Protein AF-A0A5C3LD36-F1 (afdb_monomer_lite)

pLDDT: mean 86.57, std 13.61, range [39.19, 98.19]

Radius of gyration: 21.58 Å; chains: 1; bounding box: 59×54×74 Å

Foldseek 3Di:
DLVVCLVPPDLVQLVVLQVVLVVCVVVVVNVSSVVSLLSSLVSLVVVVLLDQCPVVCVVVVDPPVVNLSSLVSLLVSLLSQLVSCLVVVHDGSHDDRDPVGGSQQHDQDPVQQQPWDDDPPDPDDTGRNSQSVLSSLSSQLSSLLNLLSVLVVVVVDDDPCPVVLVVSLVVSVVSLVVSLVPRDPSLHDDPVCVVVDDPSSVVSVVVSVVSNCSSCVVVVVVVVVVVVVPPPPPPDD

Secondary structure (DSSP, 8-state):
-HHHHHHS--HHHHHHHHHHHHHHHHTT-HHHHHHHHHHHHHHHHHTTTTS--HHHHHTTSS-HHHHHHHHHHHHHHHHHHHHHHHHHTPPPSSPPPPTTSPPPPPP--HHHHHSEEPPTT--PPPEE--HHHHHHHHHHHHHHHHTHHHHHHHHHS-GGGHHHHHHHHHHHHHHHHHHHHT--TTT---TTTGGG--HHHHHHHHHHHHHHHHHHHHHHHHHHHHHHT--------

Sequence (237 aa):
MMEEECQKPNLSVVHALSILGSFHSSQGDQSLGYMYFGMSARMSQALGLNIDCSAWVQAGFISEHDRLDRNWAHWTTFCQDICWSLYVGHDFCVPLPSDHKPIPVPFVDSEFDQMPWHYPSSNNAPQPNYLSKTFAASCELLMIARRIMDVVNGLNSGNMRQVVNDELISDIDLQLNTWKSSLSPDVDMTLKSRPTATPHRLMLHAAYWWLFVLLHRPFYHRKLRHSSDREIDHVKV

Structure (mmCIF, N/CA/C/O backbone):
data_AF-A0A5C3LD36-F1
#
_entry.id   AF-A0A5C3LD36-F1
#
loop_
_atom_site.group_PDB
_atom_site.id
_atom_site.type_symbol
_atom_site.label_atom_id
_atom_site.label_alt_id
_atom_site.label_comp_id
_atom_site.label_asym_id
_atom_site.label_entity_id
_atom_site.label_seq_id
_atom_site.pdbx_PDB_ins_code
_atom_site.Cartn_x
_atom_site.Cartn_y
_atom_site.Cartn_z
_atom_site.occupancy
_atom_site.B_iso_or_equiv
_atom_site.auth_seq_id
_atom_site.auth_comp_id
_atom_site.auth_asym_id
_atom_site.auth_atom_id
_atom_site.pdbx_PDB_model_num
ATOM 1 N N . MET A 1 1 ? -24.776 13.976 8.973 1.00 76.00 1 MET A N 1
ATOM 2 C CA . MET A 1 1 ? -24.274 12.647 8.559 1.00 76.00 1 MET A CA 1
ATOM 3 C C . MET A 1 1 ? -22.748 12.628 8.543 1.00 76.00 1 MET A C 1
ATOM 5 O O . MET A 1 1 ? -22.195 12.074 9.471 1.00 76.00 1 MET A O 1
ATOM 9 N N . MET A 1 2 ? -22.043 13.301 7.619 1.00 80.44 2 MET A N 1
ATOM 10 C CA . MET A 1 2 ? -20.562 13.314 7.640 1.00 80.44 2 MET A CA 1
ATOM 11 C C . MET A 1 2 ? -19.971 14.017 8.874 1.00 80.44 2 MET A C 1
ATOM 13 O O . MET A 1 2 ? -19.076 13.485 9.510 1.00 80.44 2 MET A O 1
ATOM 17 N N . GLU A 1 3 ? -20.509 15.177 9.257 1.00 85.50 3 GLU A N 1
ATOM 18 C CA . GLU A 1 3 ? -20.052 15.923 10.442 1.00 85.50 3 GLU A CA 1
ATOM 19 C C . GLU A 1 3 ? -20.212 15.136 11.750 1.00 85.50 3 GLU A C 1
ATOM 21 O O . GLU A 1 3 ? -19.395 15.264 12.654 1.00 85.50 3 GLU A O 1
ATOM 26 N N . GLU A 1 4 ? -21.245 14.300 11.841 1.00 87.31 4 GLU A N 1
ATOM 27 C CA . GLU A 1 4 ? -21.530 13.480 13.020 1.00 87.31 4 GLU A CA 1
ATOM 28 C C . GLU A 1 4 ? -20.510 12.343 13.159 1.00 87.31 4 GLU A C 1
ATOM 30 O O . GLU A 1 4 ? -19.935 12.158 14.231 1.00 87.31 4 GLU A O 1
ATOM 35 N N . GLU A 1 5 ? -20.190 11.668 12.051 1.00 85.31 5 GLU A N 1
ATOM 36 C CA . GLU A 1 5 ? -19.096 10.692 11.999 1.00 85.31 5 GLU A CA 1
ATOM 37 C C . GLU A 1 5 ? -17.736 11.355 12.288 1.00 85.31 5 GLU A C 1
ATOM 39 O O . GLU A 1 5 ? -16.885 10.770 12.955 1.00 85.31 5 GLU A O 1
ATOM 44 N N . CYS A 1 6 ? -17.532 12.612 11.863 1.00 84.75 6 CYS A N 1
ATOM 45 C CA . CYS A 1 6 ? -16.326 13.376 12.199 1.00 84.75 6 CYS A CA 1
ATOM 46 C C . CYS A 1 6 ? -16.204 13.707 13.690 1.00 84.75 6 CYS A C 1
ATOM 48 O O . CYS A 1 6 ? -15.088 13.796 14.200 1.00 84.75 6 CYS A O 1
ATOM 50 N N . GLN A 1 7 ? -17.320 13.911 14.392 1.00 88.88 7 GLN A N 1
ATOM 51 C CA . GLN A 1 7 ? -17.312 14.187 15.832 1.00 88.88 7 GLN A CA 1
ATOM 52 C C . GLN A 1 7 ? -16.968 12.945 16.661 1.00 88.88 7 GLN A C 1
ATOM 54 O O . GLN A 1 7 ? -16.456 13.075 17.774 1.00 88.88 7 GLN A O 1
ATOM 59 N N . LYS A 1 8 ? -17.254 11.749 16.137 1.00 89.12 8 LYS A N 1
ATOM 60 C CA . LYS A 1 8 ? -17.000 10.463 16.799 1.00 89.12 8 LYS A CA 1
ATOM 61 C C . LYS A 1 8 ? -16.348 9.488 15.814 1.00 89.12 8 LYS A C 1
ATOM 63 O O . LYS A 1 8 ? -16.996 8.530 15.390 1.00 89.12 8 LYS A O 1
ATOM 68 N N . PRO A 1 9 ? -15.077 9.725 15.445 1.00 88.44 9 PRO A N 1
ATOM 69 C CA . PRO A 1 9 ? -14.414 8.918 14.436 1.00 88.44 9 PRO A CA 1
ATOM 70 C C . PRO A 1 9 ? -14.313 7.457 14.882 1.00 88.44 9 PRO A C 1
ATOM 72 O O . PRO A 1 9 ? -14.167 7.144 16.063 1.00 88.44 9 PRO A O 1
ATOM 75 N N . ASN A 1 10 ? -14.365 6.562 13.904 1.00 93.06 10 ASN A N 1
ATOM 76 C CA . ASN A 1 10 ? -14.191 5.121 14.041 1.00 93.06 10 ASN A CA 1
ATOM 77 C C . ASN A 1 10 ? -13.388 4.591 12.833 1.00 93.06 10 ASN A C 1
ATOM 79 O O . ASN A 1 10 ? -13.108 5.332 11.890 1.00 93.06 10 ASN A O 1
ATOM 83 N N . LEU A 1 11 ? -12.987 3.318 12.848 1.00 94.88 11 LEU A N 1
ATOM 84 C CA . LEU A 1 11 ? -12.209 2.745 11.738 1.00 94.88 11 LEU A CA 1
ATOM 85 C C . LEU A 1 11 ? -12.990 2.753 10.415 1.00 94.88 11 LEU A C 1
ATOM 87 O O . LEU A 1 11 ? -12.420 3.014 9.356 1.00 94.88 11 LEU A O 1
ATOM 91 N N . SER A 1 12 ? -14.304 2.532 10.474 1.00 94.62 12 SER A N 1
ATOM 92 C CA . SER A 1 12 ? -15.165 2.481 9.293 1.00 94.62 12 SER A CA 1
ATOM 93 C C . SER A 1 12 ? -15.162 3.799 8.522 1.00 94.62 12 SER A C 1
ATOM 95 O O . SER A 1 12 ? -15.043 3.778 7.299 1.00 94.62 12 SER A O 1
ATOM 97 N N . VAL A 1 13 ? -15.232 4.948 9.205 1.00 95.12 13 VAL A N 1
ATOM 98 C CA . VAL A 1 13 ? -15.218 6.255 8.528 1.00 95.12 13 VAL A CA 1
ATOM 99 C C . VAL A 1 13 ? -13.851 6.568 7.905 1.00 95.12 13 VAL A C 1
ATOM 101 O O . VAL A 1 13 ? -13.804 7.141 6.817 1.00 95.12 13 VAL A O 1
ATOM 104 N N . VAL A 1 14 ? -12.743 6.119 8.513 1.00 96.44 14 VAL A N 1
ATOM 105 C CA . VAL A 1 14 ? -11.393 6.238 7.925 1.00 96.44 14 VAL A CA 1
ATOM 106 C C . VAL A 1 14 ? -11.347 5.515 6.581 1.00 96.44 14 VAL A C 1
ATOM 108 O O . VAL A 1 14 ? -10.973 6.117 5.571 1.00 96.44 14 VAL A O 1
ATOM 111 N N . HIS A 1 15 ? -11.790 4.256 6.544 1.00 95.69 15 HIS A N 1
ATOM 112 C CA . HIS A 1 15 ? -11.836 3.465 5.315 1.00 95.69 15 HIS A CA 1
ATOM 113 C C . HIS A 1 15 ? -12.831 4.024 4.295 1.00 95.69 15 HIS A C 1
ATOM 115 O O . HIS A 1 15 ? -12.492 4.134 3.117 1.00 95.69 15 HIS A O 1
ATOM 121 N N . ALA A 1 16 ? -14.026 4.431 4.730 1.00 95.44 16 ALA A N 1
ATOM 122 C CA . ALA A 1 16 ? -15.048 4.989 3.850 1.00 95.44 16 ALA A CA 1
ATOM 123 C C . ALA A 1 16 ? -14.557 6.256 3.139 1.00 95.44 16 ALA A C 1
ATOM 125 O O . ALA A 1 16 ? -14.691 6.365 1.922 1.00 95.44 16 ALA A O 1
ATOM 126 N N . LEU A 1 17 ? -13.929 7.182 3.870 1.00 95.56 17 LEU A N 1
ATOM 127 C CA . LEU A 1 17 ? -13.339 8.394 3.296 1.00 95.56 17 LEU A CA 1
ATOM 128 C C . LEU A 1 17 ? -12.164 8.076 2.363 1.00 95.56 17 LEU A C 1
ATOM 130 O O . LEU A 1 17 ? -12.030 8.707 1.317 1.00 95.56 17 LEU A O 1
ATOM 134 N N . SER A 1 18 ? -11.347 7.076 2.706 1.00 94.88 18 SER A N 1
ATOM 135 C CA . SER A 1 18 ? -10.237 6.608 1.863 1.00 94.88 18 SER A CA 1
ATOM 136 C C . SER A 1 18 ? -10.747 6.096 0.512 1.00 94.88 18 SER A C 1
ATOM 138 O O . SER A 1 18 ? -10.255 6.505 -0.540 1.00 94.88 18 SER A O 1
ATOM 140 N N . ILE A 1 19 ? -11.778 5.246 0.537 1.00 95.31 19 ILE A N 1
ATOM 141 C CA . ILE A 1 19 ? -12.412 4.671 -0.657 1.00 95.31 19 ILE A CA 1
ATOM 142 C C . ILE A 1 19 ? -13.119 5.757 -1.470 1.00 95.31 19 ILE A C 1
ATOM 144 O O . ILE A 1 19 ? -12.976 5.797 -2.691 1.00 95.31 19 ILE A O 1
ATOM 148 N N . LEU A 1 20 ? -13.850 6.659 -0.809 1.00 95.12 20 LEU A N 1
ATOM 149 C CA . LEU A 1 20 ? -14.528 7.776 -1.464 1.00 95.12 20 LEU A CA 1
ATOM 150 C C . LEU A 1 20 ? -13.524 8.708 -2.156 1.00 95.12 20 LEU A C 1
ATOM 152 O O . LEU A 1 20 ? -13.756 9.136 -3.287 1.00 95.12 20 LEU A O 1
ATOM 156 N N . GLY A 1 21 ? -12.379 8.955 -1.513 1.00 93.75 21 GLY A N 1
ATOM 157 C CA . GLY A 1 21 ? -11.258 9.675 -2.106 1.00 93.75 21 GLY A CA 1
ATOM 158 C C . GLY A 1 21 ? -10.774 9.011 -3.394 1.00 93.75 21 GLY A C 1
ATOM 159 O O . GLY A 1 21 ? -10.755 9.650 -4.445 1.00 93.75 21 GLY A O 1
ATOM 160 N N . SER A 1 22 ? -10.475 7.709 -3.345 1.00 92.44 22 SER A N 1
ATOM 161 C CA . SER A 1 22 ? -10.074 6.932 -4.528 1.00 92.44 22 SER A CA 1
ATOM 162 C C . SER A 1 22 ? -11.135 6.927 -5.631 1.00 92.44 22 SER A C 1
ATOM 164 O O . SER A 1 22 ? -10.788 7.020 -6.809 1.00 92.44 22 SER A O 1
ATOM 166 N N . PHE A 1 23 ? -12.418 6.851 -5.272 1.00 94.62 23 PHE A N 1
ATOM 167 C CA . PHE A 1 23 ? -13.524 6.891 -6.226 1.00 94.62 23 PHE A CA 1
ATOM 168 C C . PHE A 1 23 ? -13.549 8.214 -6.997 1.00 94.62 23 PHE A C 1
ATOM 170 O O . PHE A 1 23 ? -13.473 8.192 -8.224 1.00 94.62 23 PHE A O 1
ATOM 177 N N . HIS A 1 24 ? -13.581 9.358 -6.309 1.00 93.75 24 HIS A N 1
ATOM 178 C CA . HIS A 1 24 ? -13.585 10.668 -6.972 1.00 93.75 24 HIS A CA 1
ATOM 179 C C . HIS A 1 24 ? -12.336 10.887 -7.822 1.00 93.75 24 HIS A C 1
ATOM 181 O O . HIS A 1 24 ? -12.426 11.306 -8.975 1.00 93.75 24 HIS A O 1
ATOM 187 N N . SER A 1 25 ? -11.179 10.496 -7.296 1.00 89.56 25 SER A N 1
ATOM 188 C CA . SER A 1 25 ? -9.925 10.506 -8.037 1.00 89.56 25 SER A CA 1
ATOM 189 C C . SER A 1 25 ? -9.992 9.710 -9.344 1.00 89.56 25 SER A C 1
ATOM 191 O O . SER A 1 25 ? -9.495 10.179 -10.367 1.00 89.56 25 SER A O 1
ATOM 193 N N . SER A 1 26 ? -10.634 8.537 -9.338 1.00 89.06 26 SER A N 1
ATOM 194 C CA . SER A 1 26 ? -10.797 7.701 -10.537 1.00 89.06 26 SER A CA 1
ATOM 195 C C . SER A 1 26 ? -11.728 8.309 -11.593 1.00 89.06 26 SER A C 1
ATOM 197 O O . SER A 1 26 ? -11.595 7.990 -12.771 1.00 89.06 26 SER A O 1
ATOM 199 N N . GLN A 1 27 ? -12.625 9.213 -11.187 1.00 92.88 27 GLN A N 1
ATOM 200 C CA . GLN A 1 27 ? -13.521 9.951 -12.084 1.00 92.88 27 GLN A CA 1
ATOM 201 C C . GLN A 1 27 ? -12.887 11.232 -12.648 1.00 92.88 27 GLN A C 1
ATOM 203 O O . GLN A 1 27 ? -13.499 11.914 -13.465 1.00 92.88 27 GLN A O 1
ATOM 208 N N . GLY A 1 28 ? -11.661 11.567 -12.231 1.00 89.62 28 GLY A N 1
ATOM 209 C CA . GLY A 1 28 ? -10.972 12.799 -12.623 1.00 89.62 28 GLY A CA 1
ATOM 210 C C . GLY A 1 28 ? -11.141 13.960 -11.640 1.00 89.62 28 GLY A C 1
ATOM 211 O O . GLY A 1 28 ? -10.456 14.972 -11.789 1.00 89.62 28 GLY A O 1
ATOM 212 N N . ASP A 1 29 ? -11.945 13.805 -10.585 1.00 91.81 29 ASP A N 1
ATOM 213 C CA . ASP A 1 29 ? -12.152 14.819 -9.542 1.00 91.81 29 ASP A CA 1
ATOM 214 C C . ASP A 1 29 ? -11.013 14.797 -8.505 1.00 91.81 29 ASP A C 1
ATOM 216 O O . ASP A 1 29 ? -11.226 14.621 -7.302 1.00 91.81 29 ASP A O 1
ATOM 220 N N . GLN A 1 30 ? -9.769 14.961 -8.963 1.00 89.19 30 GLN A N 1
ATOM 221 C CA . GLN A 1 30 ? -8.565 14.764 -8.143 1.0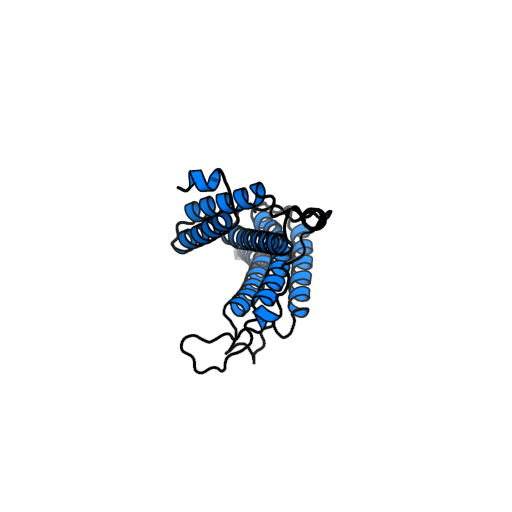0 89.19 30 GLN A CA 1
ATOM 222 C C . GLN A 1 30 ? -8.522 15.658 -6.898 1.00 89.19 30 GLN A C 1
ATOM 224 O O . GLN A 1 30 ? -8.132 15.198 -5.827 1.00 89.19 30 GLN A O 1
ATOM 229 N N . SER A 1 31 ? -8.949 16.921 -7.007 1.00 90.12 31 SER A N 1
ATOM 230 C CA . SER A 1 31 ? -8.988 17.843 -5.864 1.00 90.12 31 SER A CA 1
ATOM 231 C C . SER A 1 31 ? -9.990 17.395 -4.801 1.00 90.12 31 SER A C 1
ATOM 233 O O . SER A 1 31 ? -9.701 17.479 -3.611 1.00 90.12 31 SER A O 1
ATOM 235 N N . LEU A 1 32 ? -11.151 16.884 -5.214 1.00 92.88 32 LEU A N 1
ATOM 236 C CA . LEU A 1 32 ? -12.156 16.373 -4.285 1.00 92.88 32 LEU A CA 1
ATOM 237 C C . LEU A 1 32 ? -11.686 15.065 -3.637 1.00 92.88 32 LEU A C 1
ATOM 239 O O . LEU A 1 32 ? -11.799 14.903 -2.422 1.00 92.88 32 LEU A O 1
ATOM 243 N N . GLY A 1 33 ? -11.080 14.177 -4.429 1.00 92.56 33 GLY A N 1
ATOM 244 C CA . GLY A 1 33 ? -10.443 12.961 -3.929 1.00 92.56 33 GLY A CA 1
ATOM 245 C C . GLY A 1 33 ? -9.361 13.254 -2.886 1.00 92.56 33 GLY A C 1
ATOM 246 O O . GLY A 1 33 ? -9.343 12.636 -1.821 1.00 92.56 33 GLY A O 1
ATOM 247 N N . TYR A 1 34 ? -8.524 14.266 -3.141 1.00 91.06 34 TYR A N 1
ATOM 248 C CA . TYR A 1 34 ? -7.507 14.745 -2.203 1.00 91.06 34 TYR A CA 1
ATOM 249 C C . TYR A 1 34 ? -8.113 15.245 -0.884 1.00 91.06 34 TYR A C 1
ATOM 251 O O . TYR A 1 34 ? -7.610 14.904 0.185 1.00 91.06 34 TYR A O 1
ATOM 259 N N . MET A 1 35 ? -9.223 15.990 -0.928 1.00 93.12 35 MET A N 1
ATOM 260 C CA . MET A 1 35 ? -9.897 16.460 0.289 1.00 93.12 35 MET A CA 1
ATOM 261 C C . MET A 1 35 ? -10.463 15.304 1.122 1.00 93.12 35 MET A C 1
ATOM 263 O O . MET A 1 35 ? -10.237 15.264 2.334 1.00 93.12 35 MET A O 1
ATOM 267 N N . TYR A 1 36 ? -11.146 14.339 0.496 1.00 94.56 36 TYR A N 1
ATOM 268 C CA . TYR A 1 36 ? -11.668 13.168 1.211 1.00 94.56 36 TYR A CA 1
ATOM 269 C C . TYR A 1 36 ? -10.558 12.313 1.814 1.00 94.56 36 TYR A C 1
ATOM 271 O O . TYR A 1 36 ? -10.657 11.891 2.969 1.00 94.56 36 TYR A O 1
ATOM 279 N N . PHE A 1 37 ? -9.469 12.114 1.073 1.00 94.75 37 PHE A N 1
ATOM 280 C CA . PHE A 1 37 ? -8.315 11.405 1.601 1.00 94.75 37 PHE A CA 1
ATOM 281 C C . PHE A 1 37 ? -7.664 12.161 2.769 1.00 94.75 37 PHE A C 1
ATOM 283 O O . PHE A 1 37 ? -7.359 11.563 3.799 1.00 94.75 37 PHE A O 1
ATOM 290 N N . GLY A 1 38 ? -7.533 13.486 2.668 1.00 93.94 38 GLY A N 1
ATOM 291 C CA . GLY A 1 38 ? -7.051 14.327 3.763 1.00 93.94 38 GLY A CA 1
ATOM 292 C C . GLY A 1 38 ? -7.899 14.182 5.031 1.00 93.94 38 GLY A C 1
ATOM 293 O O . GLY A 1 38 ? -7.351 14.073 6.129 1.00 93.94 38 GLY A O 1
ATOM 294 N N . MET A 1 39 ? -9.228 14.100 4.898 1.00 94.69 39 MET A N 1
ATOM 295 C CA . MET A 1 39 ? -10.118 13.811 6.029 1.00 94.69 39 MET A CA 1
ATOM 296 C C . MET A 1 39 ? -9.857 12.419 6.621 1.00 94.69 39 MET A C 1
ATOM 298 O O . MET A 1 39 ? -9.720 12.305 7.839 1.00 94.69 39 MET A O 1
ATOM 302 N N . SER A 1 40 ? -9.723 11.384 5.783 1.00 95.56 40 SER A N 1
ATOM 303 C CA . SER A 1 40 ? -9.369 10.021 6.220 1.00 95.56 40 SER A CA 1
ATOM 304 C C . SER A 1 40 ? -8.059 10.009 7.019 1.00 95.56 40 SER A C 1
ATOM 306 O O . SER A 1 40 ? -8.020 9.523 8.154 1.00 95.56 40 SER A O 1
ATOM 308 N N . ALA A 1 41 ? -7.007 10.643 6.492 1.00 94.94 41 ALA A N 1
ATOM 309 C CA . ALA A 1 41 ? -5.706 10.729 7.148 1.00 94.94 41 ALA A CA 1
ATOM 310 C C . ALA A 1 41 ? -5.784 11.450 8.505 1.00 94.94 41 ALA A C 1
ATOM 312 O O . ALA A 1 41 ? -5.204 10.987 9.492 1.00 94.94 41 ALA A O 1
ATOM 313 N N . ARG A 1 42 ? -6.538 12.555 8.591 1.00 94.38 42 ARG A N 1
ATOM 314 C CA . ARG A 1 42 ? -6.752 13.281 9.854 1.00 94.38 42 ARG A CA 1
ATOM 315 C C . ARG A 1 42 ? -7.556 12.470 10.865 1.00 94.38 42 ARG A C 1
ATOM 317 O O . ARG A 1 42 ? -7.221 12.503 12.046 1.00 94.38 42 ARG A O 1
ATOM 324 N N . MET A 1 43 ? -8.550 11.703 10.429 1.00 95.25 43 MET A N 1
ATOM 325 C CA . MET A 1 43 ? -9.287 10.801 11.318 1.00 95.25 43 MET A CA 1
ATOM 326 C C . MET A 1 43 ? -8.421 9.653 11.833 1.00 95.25 43 MET A C 1
ATOM 328 O O . MET A 1 43 ? -8.454 9.357 13.025 1.00 95.25 43 MET A O 1
ATOM 332 N N . SER A 1 44 ? -7.588 9.062 10.975 1.00 95.12 44 SER A N 1
ATOM 333 C CA . SER A 1 44 ? -6.598 8.057 11.380 1.00 95.12 44 SER A CA 1
ATOM 334 C C . SER A 1 44 ? -5.651 8.601 12.463 1.00 95.12 44 SER A C 1
ATOM 336 O O . SER A 1 44 ? -5.367 7.923 13.453 1.00 95.12 44 SER A O 1
ATOM 338 N N . GLN A 1 45 ? -5.202 9.853 12.323 1.00 92.50 45 GLN A N 1
ATOM 339 C CA . GLN A 1 45 ? -4.385 10.532 13.338 1.00 92.50 45 GLN A CA 1
ATOM 340 C C . GLN A 1 45 ? -5.166 10.798 14.631 1.00 92.50 45 GLN A C 1
ATOM 342 O O . GLN A 1 45 ? -4.653 10.525 15.712 1.00 92.50 45 GLN A O 1
ATOM 347 N N . ALA A 1 46 ? -6.404 11.292 14.535 1.00 92.56 46 ALA A N 1
ATOM 348 C CA . ALA A 1 46 ? -7.254 11.566 15.696 1.00 92.56 46 ALA A CA 1
ATOM 349 C C . ALA A 1 46 ? -7.557 10.298 16.511 1.00 92.56 46 ALA A C 1
ATOM 351 O O . ALA A 1 46 ? -7.605 10.342 17.737 1.00 92.56 46 ALA A O 1
ATOM 352 N N . LEU A 1 47 ? -7.699 9.158 15.834 1.00 93.38 47 LEU A N 1
ATOM 353 C CA . LEU A 1 47 ? -7.853 7.850 16.465 1.00 93.38 47 LEU A CA 1
ATOM 354 C C . LEU A 1 47 ? -6.552 7.295 17.050 1.00 93.38 47 LEU A C 1
ATOM 356 O O . LEU A 1 47 ? -6.599 6.274 17.738 1.00 93.38 47 LEU 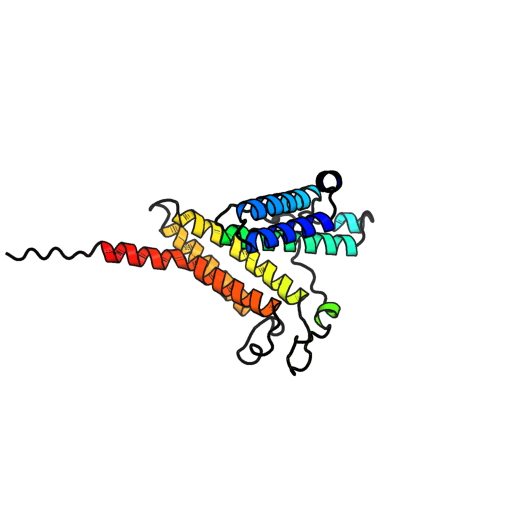A O 1
ATOM 360 N N . GLY A 1 48 ? -5.401 7.911 16.769 1.00 91.94 48 GLY A N 1
ATOM 361 C CA . GLY A 1 48 ? -4.091 7.419 17.183 1.00 91.94 48 GLY A CA 1
ATOM 362 C C . GLY A 1 48 ? -3.748 6.068 16.560 1.00 91.94 48 GLY A C 1
ATOM 363 O O . GLY A 1 48 ? -3.172 5.217 17.236 1.00 91.94 48 GLY A O 1
ATOM 364 N N . LEU A 1 49 ? -4.144 5.822 15.304 1.00 92.12 49 LEU A N 1
ATOM 365 C CA . LEU A 1 49 ? -3.848 4.547 14.629 1.00 92.12 49 LEU A CA 1
ATOM 366 C C . LEU A 1 49 ? -2.345 4.345 14.413 1.00 92.12 49 LEU A C 1
ATOM 368 O O . LEU A 1 49 ? -1.887 3.219 14.289 1.00 92.12 49 LEU A O 1
ATOM 372 N N . ASN A 1 50 ? -1.574 5.433 14.425 1.00 89.31 50 ASN A N 1
ATOM 373 C CA . ASN A 1 50 ? -0.118 5.426 14.338 1.00 89.31 50 ASN A CA 1
ATOM 374 C C . ASN A 1 50 ? 0.596 5.147 15.685 1.00 89.31 50 ASN A C 1
ATOM 376 O O . ASN A 1 50 ? 1.803 5.362 15.785 1.00 89.31 50 ASN A O 1
ATOM 380 N N . ILE A 1 51 ? -0.125 4.702 16.719 1.00 88.75 51 ILE A N 1
ATOM 381 C CA . ILE A 1 51 ? 0.417 4.409 18.051 1.00 88.75 51 ILE A CA 1
ATOM 382 C C . ILE A 1 51 ? 0.436 2.895 18.280 1.00 88.75 51 ILE A C 1
ATOM 384 O O . ILE A 1 51 ? -0.568 2.218 18.067 1.00 88.75 51 ILE A O 1
ATOM 388 N N . ASP A 1 52 ? 1.555 2.367 18.785 1.00 87.75 52 ASP A N 1
ATOM 389 C CA . ASP A 1 52 ? 1.618 0.988 19.274 1.00 87.75 52 ASP A CA 1
ATOM 390 C C . ASP A 1 52 ? 0.746 0.812 20.531 1.00 87.75 52 ASP A C 1
ATOM 392 O O . ASP A 1 52 ? 1.062 1.308 21.618 1.00 87.75 52 ASP A O 1
ATOM 396 N N . CYS A 1 53 ? -0.358 0.081 20.374 1.00 90.00 53 CYS A N 1
ATOM 397 C CA . CYS A 1 53 ? -1.319 -0.194 21.437 1.00 90.00 53 CYS A CA 1
ATOM 398 C C . CYS A 1 53 ? -1.014 -1.481 22.234 1.00 90.00 53 CYS A C 1
ATOM 400 O O . CYS A 1 53 ? -1.868 -1.922 23.002 1.00 90.00 53 CYS A O 1
ATOM 402 N N . SER A 1 54 ? 0.174 -2.087 22.113 1.00 90.12 54 SER A N 1
ATOM 403 C CA . SER A 1 54 ? 0.524 -3.324 22.844 1.00 90.12 54 SER A CA 1
ATOM 404 C C . SER A 1 54 ? 0.364 -3.189 24.367 1.00 90.12 54 SER A C 1
ATOM 406 O O . SER A 1 54 ? -0.157 -4.087 25.027 1.00 90.12 54 SER A O 1
ATOM 408 N N . ALA A 1 55 ? 0.719 -2.031 24.934 1.00 91.19 55 ALA A N 1
ATOM 409 C CA . ALA A 1 55 ? 0.521 -1.748 26.359 1.00 91.19 55 ALA A CA 1
ATOM 410 C C . ALA A 1 55 ? -0.967 -1.652 26.755 1.00 91.19 55 ALA A C 1
ATOM 412 O O . ALA A 1 55 ? -1.328 -1.961 27.889 1.00 91.19 55 ALA A O 1
ATOM 413 N N . TRP A 1 56 ? -1.842 -1.235 25.835 1.00 93.38 56 TRP A N 1
ATOM 414 C CA . TRP A 1 56 ? -3.284 -1.141 26.087 1.00 93.38 56 TRP A CA 1
ATOM 415 C C . TRP A 1 56 ? -3.943 -2.518 26.090 1.00 93.38 56 TRP A C 1
ATOM 417 O O . TRP A 1 56 ? -4.828 -2.752 26.910 1.00 93.38 56 TRP A O 1
ATOM 427 N N . VAL A 1 57 ? -3.465 -3.434 25.240 1.00 94.75 57 VAL A N 1
ATOM 428 C CA . VAL A 1 57 ? -3.864 -4.850 25.275 1.00 94.75 57 VAL A CA 1
ATOM 429 C C . VAL A 1 57 ? -3.445 -5.485 26.600 1.00 94.75 57 VAL A C 1
ATOM 431 O O . VAL A 1 57 ? -4.268 -6.098 27.273 1.00 94.75 57 VAL A O 1
ATOM 434 N N . GLN A 1 58 ? -2.193 -5.281 27.030 1.00 94.94 58 GLN A N 1
ATOM 435 C CA . GLN A 1 58 ? -1.694 -5.809 28.310 1.00 94.94 58 GLN A CA 1
ATOM 436 C C . GLN A 1 58 ? -2.483 -5.288 29.520 1.00 94.94 58 GLN A C 1
ATOM 438 O O . GLN A 1 58 ? -2.695 -6.022 30.481 1.00 94.94 58 GLN A O 1
ATOM 443 N N . ALA A 1 59 ? -2.930 -4.032 29.467 1.00 96.06 59 ALA A N 1
ATOM 444 C CA . ALA A 1 59 ? -3.763 -3.423 30.500 1.00 96.06 59 ALA A CA 1
ATOM 445 C C . ALA A 1 59 ? -5.258 -3.794 30.397 1.00 96.06 59 ALA A C 1
ATOM 447 O O . ALA A 1 59 ? -6.035 -3.406 31.267 1.00 96.06 59 ALA A O 1
ATOM 448 N N . GLY A 1 60 ? -5.675 -4.521 29.354 1.00 95.69 60 GLY A N 1
ATOM 449 C CA . GLY A 1 60 ? -7.065 -4.929 29.136 1.00 95.69 60 GLY A CA 1
ATOM 450 C C . GLY A 1 60 ? -8.000 -3.811 28.662 1.00 95.69 60 GLY A C 1
ATOM 451 O O . GLY A 1 60 ? -9.215 -3.966 28.751 1.00 95.69 60 GLY A O 1
ATOM 452 N N . PHE A 1 61 ? -7.469 -2.685 28.170 1.00 95.62 61 PHE A N 1
ATOM 453 C CA . PHE A 1 61 ? -8.289 -1.585 27.643 1.00 95.62 61 PHE A CA 1
ATOM 454 C C . PHE A 1 61 ? -8.880 -1.887 26.265 1.00 95.62 61 PHE A C 1
ATOM 456 O O . PHE A 1 61 ? -9.945 -1.373 25.934 1.00 95.62 61 PHE A O 1
ATOM 463 N N . ILE A 1 62 ? -8.179 -2.693 25.467 1.00 95.50 62 ILE A N 1
ATOM 464 C CA . ILE A 1 62 ? -8.616 -3.154 24.148 1.00 95.50 62 ILE A CA 1
ATOM 465 C C . ILE A 1 62 ? -8.266 -4.633 23.982 1.00 95.50 62 ILE A C 1
ATOM 467 O O . ILE A 1 62 ? -7.362 -5.140 24.655 1.00 95.50 62 ILE A O 1
ATOM 471 N N . SER A 1 63 ? -8.955 -5.322 23.076 1.00 96.31 63 SER A N 1
ATOM 472 C CA . SER A 1 63 ? -8.601 -6.692 22.708 1.00 96.31 63 SER A CA 1
ATOM 473 C C . SER A 1 63 ? -7.406 -6.732 21.746 1.00 96.31 63 SER A C 1
ATOM 475 O O . SER A 1 63 ? -7.050 -5.735 21.114 1.00 96.31 63 SER A O 1
ATOM 477 N N . GLU A 1 64 ? -6.790 -7.908 21.595 1.00 92.62 64 GLU A N 1
ATOM 478 C CA . GLU A 1 64 ? -5.755 -8.109 20.572 1.00 92.62 64 GLU A CA 1
ATOM 479 C C . GLU A 1 64 ? -6.321 -7.939 19.155 1.00 92.62 64 GLU A C 1
ATOM 481 O O . GLU A 1 64 ? -5.646 -7.402 18.283 1.00 92.62 64 GLU A O 1
ATOM 486 N N . HIS A 1 65 ? -7.581 -8.321 18.936 1.00 92.25 65 HIS A N 1
ATOM 487 C CA . HIS A 1 65 ? -8.253 -8.120 17.656 1.00 92.25 65 HIS A CA 1
ATOM 488 C C . HIS A 1 65 ? -8.393 -6.627 17.323 1.00 92.25 65 HIS A C 1
ATOM 490 O O . HIS A 1 65 ? -7.992 -6.208 16.241 1.00 92.25 65 HIS A O 1
ATOM 496 N N . ASP A 1 66 ? -8.809 -5.803 18.294 1.00 93.38 66 ASP A N 1
ATOM 497 C CA . ASP A 1 66 ? -8.879 -4.344 18.117 1.00 93.38 66 ASP A CA 1
ATOM 498 C C . ASP A 1 66 ? -7.506 -3.749 17.768 1.00 93.38 66 ASP A C 1
ATOM 500 O O . ASP A 1 66 ? -7.400 -2.825 16.959 1.00 93.38 66 ASP A O 1
ATOM 504 N N . ARG A 1 67 ? -6.424 -4.267 18.372 1.00 92.44 67 ARG A N 1
ATOM 505 C CA . ARG A 1 67 ? -5.054 -3.841 18.049 1.00 92.44 67 ARG A CA 1
ATOM 506 C C . ARG A 1 67 ? -4.694 -4.181 16.601 1.00 92.44 67 ARG A C 1
ATOM 508 O O . ARG A 1 67 ? -4.097 -3.343 15.922 1.00 92.44 67 ARG A O 1
ATOM 515 N N . LEU A 1 68 ? -5.040 -5.381 16.136 1.00 91.69 68 LEU A N 1
ATOM 516 C CA . LEU A 1 68 ? -4.785 -5.818 14.763 1.00 91.69 68 LEU A CA 1
ATOM 517 C C . LEU A 1 68 ? -5.568 -4.973 13.752 1.00 91.69 68 LEU A C 1
ATOM 519 O O . LEU A 1 68 ? -4.960 -4.485 12.800 1.00 91.69 68 LEU A O 1
ATOM 523 N N . ASP A 1 69 ? -6.851 -4.706 13.994 1.00 92.50 69 ASP A N 1
ATOM 524 C CA . ASP A 1 69 ? -7.678 -3.866 13.117 1.00 92.50 69 ASP A CA 1
ATOM 525 C C . ASP A 1 69 ? -7.123 -2.443 13.003 1.00 92.50 69 ASP A C 1
ATOM 527 O O . ASP A 1 69 ? -6.997 -1.888 11.908 1.00 92.50 69 ASP A O 1
ATOM 531 N N . ARG A 1 70 ? -6.707 -1.856 14.132 1.00 93.88 70 ARG A N 1
ATOM 532 C CA . ARG A 1 70 ? -6.057 -0.536 14.154 1.00 93.88 70 ARG A CA 1
ATOM 533 C C . ARG A 1 70 ? -4.752 -0.532 13.362 1.00 93.88 70 ARG A C 1
ATOM 535 O O . ARG A 1 70 ? -4.494 0.424 12.629 1.00 93.88 70 ARG A O 1
ATOM 542 N N . ASN A 1 71 ? -3.954 -1.593 13.484 1.00 92.62 71 ASN A N 1
ATOM 543 C CA . ASN A 1 71 ? -2.706 -1.754 12.741 1.00 92.62 71 ASN A CA 1
ATOM 544 C C . ASN A 1 71 ? -2.967 -1.826 11.224 1.00 92.62 71 ASN A C 1
ATOM 546 O O . ASN A 1 71 ? -2.378 -1.080 10.440 1.00 92.62 71 ASN A O 1
ATOM 550 N N . TRP A 1 72 ? -3.914 -2.665 10.803 1.00 93.62 72 TRP A N 1
ATOM 551 C CA . TRP A 1 72 ? -4.316 -2.786 9.400 1.00 93.62 72 TRP A CA 1
ATOM 552 C C . TRP A 1 72 ? -4.848 -1.469 8.829 1.00 93.62 72 TRP A C 1
ATOM 554 O O . TRP A 1 72 ? -4.462 -1.073 7.724 1.00 93.62 72 TRP A O 1
ATOM 564 N N . ALA A 1 73 ? -5.676 -0.750 9.586 1.00 94.69 73 ALA A N 1
ATOM 565 C CA . ALA A 1 73 ? -6.201 0.549 9.182 1.00 94.69 73 ALA A CA 1
ATOM 566 C C . ALA A 1 73 ? -5.093 1.604 9.021 1.00 94.69 73 ALA A C 1
ATOM 568 O O . ALA A 1 73 ? -5.096 2.356 8.038 1.00 94.69 73 ALA A O 1
ATOM 569 N N . HIS A 1 74 ? -4.111 1.624 9.929 1.00 94.38 74 HIS A N 1
ATOM 570 C CA . HIS A 1 74 ? -2.941 2.496 9.817 1.00 94.38 74 HIS A CA 1
ATOM 571 C C . HIS A 1 74 ? -2.169 2.238 8.523 1.00 94.38 74 HIS A C 1
ATOM 573 O O . HIS A 1 74 ? -1.991 3.159 7.724 1.00 94.38 74 HIS A O 1
ATOM 579 N N . TRP A 1 75 ? -1.755 0.992 8.287 1.00 94.94 75 TRP A N 1
ATOM 580 C CA . TRP A 1 75 ? -0.965 0.638 7.108 1.00 94.94 75 TRP A CA 1
ATOM 581 C C . TRP A 1 75 ? -1.723 0.824 5.802 1.00 94.94 75 TRP A C 1
ATOM 583 O O . TRP A 1 75 ? -1.129 1.248 4.814 1.00 94.94 75 TRP A O 1
ATOM 593 N N . THR A 1 76 ? -3.032 0.575 5.796 1.00 95.25 76 THR A N 1
ATOM 594 C CA . THR A 1 76 ? -3.877 0.824 4.619 1.00 95.25 76 THR A CA 1
ATOM 595 C C . THR A 1 76 ? -3.859 2.307 4.267 1.00 95.25 76 THR A C 1
ATOM 597 O O . THR A 1 76 ? -3.576 2.676 3.126 1.00 95.25 76 THR A O 1
ATOM 600 N N . THR A 1 77 ? -4.084 3.164 5.266 1.00 95.38 77 THR A N 1
ATOM 601 C CA . THR A 1 77 ? -4.075 4.622 5.092 1.00 95.38 77 THR A CA 1
ATOM 602 C C . THR A 1 77 ? -2.684 5.118 4.686 1.00 95.38 77 THR A C 1
ATOM 604 O O . THR A 1 77 ? -2.563 5.933 3.777 1.00 95.38 77 THR A O 1
ATOM 607 N N . PHE A 1 78 ? -1.624 4.591 5.306 1.00 94.44 78 PHE A N 1
ATOM 608 C CA . PHE A 1 78 ? -0.231 4.925 4.996 1.00 94.44 78 PHE A CA 1
ATOM 609 C C . PHE A 1 78 ? 0.152 4.563 3.555 1.00 94.44 78 PHE A C 1
ATOM 611 O O . PHE A 1 78 ? 0.706 5.389 2.832 1.00 94.44 78 PHE A O 1
ATOM 618 N N . CYS A 1 79 ? -0.176 3.349 3.113 1.00 95.06 79 CYS A N 1
ATOM 619 C CA . CYS A 1 79 ? 0.095 2.899 1.750 1.00 95.06 79 CYS A CA 1
ATOM 620 C C . CYS A 1 79 ? -0.657 3.747 0.720 1.00 95.06 79 CYS A C 1
ATOM 622 O O . CYS A 1 79 ? -0.086 4.145 -0.296 1.00 95.06 79 CYS A O 1
ATOM 624 N N . GLN A 1 80 ? -1.931 4.045 0.990 1.00 94.12 80 GLN A N 1
ATOM 625 C CA . GLN A 1 80 ? -2.747 4.846 0.087 1.00 94.12 80 GLN A CA 1
ATOM 626 C C . GLN A 1 80 ? -2.238 6.289 -0.029 1.00 94.12 80 GLN A C 1
ATOM 628 O O . GLN A 1 80 ? -2.179 6.807 -1.145 1.00 94.12 80 GLN A O 1
ATOM 633 N N . ASP A 1 81 ? -1.813 6.900 1.082 1.00 94.56 81 ASP A N 1
ATOM 634 C CA . ASP A 1 81 ? -1.181 8.227 1.096 1.00 94.56 81 ASP A CA 1
ATOM 635 C C . ASP A 1 81 ? 0.030 8.251 0.165 1.00 94.56 81 ASP A C 1
ATOM 637 O O . ASP A 1 81 ? 0.135 9.106 -0.706 1.00 94.56 81 ASP A O 1
ATOM 641 N N . ILE A 1 82 ? 0.905 7.247 0.267 1.00 94.69 82 ILE A N 1
ATOM 642 C CA . ILE A 1 82 ? 2.137 7.199 -0.524 1.00 94.69 82 ILE A CA 1
ATOM 643 C C . ILE A 1 82 ? 1.852 7.063 -2.014 1.00 94.69 82 ILE A C 1
ATOM 645 O O . ILE A 1 82 ? 2.408 7.817 -2.817 1.00 94.69 82 ILE A O 1
ATOM 649 N N . CYS A 1 83 ? 0.975 6.132 -2.388 1.00 92.25 83 CYS A N 1
ATOM 650 C CA . CYS A 1 83 ? 0.573 5.951 -3.779 1.00 92.25 83 CYS A CA 1
ATOM 651 C C . CYS A 1 83 ? -0.026 7.239 -4.358 1.00 92.25 83 CYS A C 1
ATOM 653 O O . CYS A 1 83 ? 0.314 7.630 -5.475 1.00 92.25 83 CYS A O 1
ATOM 655 N N . TRP A 1 84 ? -0.893 7.910 -3.597 1.00 88.50 84 TRP A N 1
ATOM 656 C CA . TRP A 1 84 ? -1.573 9.115 -4.057 1.00 88.50 84 TRP A CA 1
ATOM 657 C C . TRP A 1 84 ? -0.631 10.313 -4.159 1.00 88.50 84 TRP A C 1
ATOM 659 O O . TRP A 1 84 ? -0.573 10.975 -5.197 1.00 88.50 84 TRP A O 1
ATOM 669 N N . SER A 1 85 ? 0.159 10.552 -3.117 1.00 90.56 85 SER A N 1
ATOM 670 C CA . SER A 1 85 ? 1.158 11.613 -3.081 1.00 90.56 85 SER A CA 1
ATOM 671 C C . SER A 1 85 ? 2.157 11.463 -4.221 1.00 90.56 85 SER A C 1
ATOM 673 O O . SER A 1 85 ? 2.381 12.434 -4.935 1.00 90.56 85 SER A O 1
ATOM 675 N N . LEU A 1 86 ? 2.699 10.265 -4.477 1.00 91.00 86 LEU A N 1
ATOM 676 C CA . LEU A 1 86 ? 3.620 10.034 -5.602 1.00 91.00 86 LEU A CA 1
ATOM 677 C C . LEU A 1 86 ? 2.952 10.199 -6.973 1.00 91.00 86 LEU A C 1
ATOM 679 O O . LEU A 1 86 ? 3.608 10.628 -7.922 1.00 91.00 86 LEU A O 1
ATOM 683 N N . TYR A 1 87 ? 1.669 9.854 -7.094 1.00 85.94 87 TYR A N 1
ATOM 684 C CA . TYR A 1 87 ? 0.921 10.012 -8.340 1.00 85.94 87 TYR A CA 1
ATOM 685 C C . TYR A 1 87 ? 0.662 11.487 -8.680 1.00 85.94 87 TYR A C 1
ATOM 687 O O . TYR A 1 87 ? 0.860 11.889 -9.826 1.00 85.94 87 TYR A O 1
ATOM 695 N N . VAL A 1 88 ? 0.245 12.293 -7.698 1.00 83.12 88 VAL A N 1
ATOM 696 C CA . VAL A 1 88 ? -0.119 13.706 -7.916 1.00 83.12 88 VAL A CA 1
ATOM 697 C C . VAL A 1 88 ? 1.069 14.661 -7.719 1.00 83.12 88 VAL A C 1
ATOM 699 O O . VAL A 1 88 ? 1.102 15.737 -8.312 1.00 83.12 88 VAL A O 1
ATOM 702 N N . GLY A 1 89 ? 2.072 14.271 -6.931 1.00 82.62 89 GLY A N 1
ATOM 703 C CA . GLY A 1 89 ? 3.212 15.109 -6.546 1.00 82.62 89 GLY A CA 1
ATOM 704 C C . GLY A 1 89 ? 2.941 16.003 -5.330 1.00 82.62 89 GLY A C 1
ATOM 705 O O . GLY A 1 89 ? 3.442 17.123 -5.276 1.00 82.62 89 GLY A O 1
ATOM 706 N N . HIS A 1 90 ? 2.124 15.540 -4.381 1.00 82.81 90 HIS A N 1
ATOM 707 C CA . HIS A 1 90 ? 1.854 16.246 -3.123 1.00 82.81 90 HIS A CA 1
ATOM 708 C C . HIS A 1 90 ? 2.671 15.679 -1.964 1.00 82.81 90 HIS A C 1
ATOM 710 O O . HIS A 1 90 ? 3.100 14.527 -1.999 1.00 82.81 90 HIS A O 1
ATOM 716 N N . ASP A 1 91 ? 2.817 16.469 -0.902 1.00 86.62 91 ASP A N 1
ATOM 717 C CA . ASP A 1 91 ? 3.351 15.976 0.363 1.00 86.62 91 ASP A CA 1
ATOM 718 C C . ASP A 1 91 ? 2.444 14.893 0.967 1.00 86.62 91 ASP A C 1
ATOM 720 O O . ASP A 1 91 ? 1.250 14.793 0.672 1.00 86.62 91 ASP A O 1
ATOM 724 N N . PHE A 1 92 ? 3.030 14.061 1.821 1.00 90.81 92 PHE A N 1
ATOM 725 C CA . PHE A 1 92 ? 2.323 12.995 2.524 1.00 90.81 92 PHE A CA 1
ATOM 726 C C . PHE A 1 92 ? 1.472 13.556 3.670 1.00 90.81 92 PHE A C 1
ATOM 728 O O . PHE A 1 92 ? 1.948 14.366 4.473 1.00 90.81 92 PHE A O 1
ATOM 735 N N . CYS A 1 93 ? 0.233 13.087 3.799 1.00 89.50 93 CYS A N 1
ATOM 736 C CA . CYS A 1 93 ? -0.660 13.453 4.900 1.00 89.50 93 CYS A CA 1
ATOM 737 C C . CYS A 1 93 ? -0.355 12.675 6.188 1.00 89.50 93 CYS A C 1
ATOM 739 O O . CYS A 1 93 ? -0.516 13.203 7.295 1.00 89.50 93 CYS A O 1
ATOM 741 N N . VAL A 1 94 ? 0.042 11.408 6.061 1.00 90.31 94 VAL A N 1
ATOM 742 C CA . VAL A 1 94 ? 0.310 10.487 7.170 1.00 90.31 94 VAL A CA 1
ATOM 743 C C . VAL A 1 94 ? 1.791 10.584 7.542 1.00 90.31 94 VAL A C 1
ATOM 745 O O . VAL A 1 94 ? 2.640 10.464 6.657 1.00 90.31 94 VAL A O 1
ATOM 748 N N . PRO A 1 95 ? 2.150 10.797 8.822 1.00 85.69 95 PRO A N 1
ATOM 749 C CA . PRO A 1 95 ? 3.547 10.882 9.243 1.00 85.69 95 PRO A CA 1
ATOM 750 C C . PRO A 1 95 ? 4.273 9.539 9.093 1.00 85.69 95 PRO A C 1
ATOM 752 O O . PRO A 1 95 ? 3.646 8.481 9.037 1.00 85.69 95 PRO A O 1
ATOM 755 N N . LEU A 1 96 ? 5.608 9.587 9.062 1.00 81.25 96 LEU A N 1
ATOM 756 C CA . LEU A 1 96 ? 6.430 8.381 9.142 1.00 81.25 96 LEU A CA 1
ATOM 757 C C . LEU A 1 96 ? 6.173 7.667 10.485 1.00 81.25 96 LEU A C 1
ATOM 759 O O . LEU A 1 96 ? 6.058 8.357 11.507 1.00 81.25 96 LEU A O 1
ATOM 763 N N . PRO A 1 97 ? 6.107 6.324 10.521 1.00 73.69 97 PRO A N 1
ATOM 764 C CA . PRO A 1 97 ? 6.171 5.589 11.778 1.00 73.69 97 PRO A CA 1
ATOM 765 C C . PRO A 1 97 ? 7.413 6.007 12.577 1.00 73.69 97 PRO A C 1
ATOM 767 O O . PRO A 1 97 ? 8.484 6.201 12.009 1.00 73.69 97 PRO A O 1
ATOM 770 N N . SER A 1 98 ? 7.265 6.198 13.889 1.00 68.00 98 SER A N 1
ATOM 771 C CA . SER A 1 98 ? 8.377 6.634 14.740 1.00 68.00 98 SER A CA 1
ATOM 772 C C . SER A 1 98 ? 9.382 5.502 14.951 1.00 68.00 98 SER A C 1
ATOM 774 O O . SER A 1 98 ? 8.993 4.418 15.385 1.00 68.00 98 SER A O 1
ATOM 776 N N . ASP A 1 99 ? 10.673 5.794 14.778 1.00 64.44 99 ASP A N 1
ATOM 777 C CA . ASP A 1 99 ? 11.773 4.852 15.047 1.00 64.44 99 ASP A CA 1
ATOM 778 C C . ASP A 1 99 ? 11.788 4.333 16.496 1.00 64.44 99 ASP A C 1
ATOM 780 O O . ASP A 1 99 ? 12.294 3.250 16.777 1.00 64.44 99 ASP A O 1
ATOM 784 N N . HIS A 1 100 ? 11.220 5.091 17.440 1.00 60.72 100 HIS A N 1
ATOM 785 C CA . HIS A 1 100 ? 11.207 4.722 18.856 1.00 60.72 100 HIS A CA 1
ATOM 786 C C . HIS A 1 100 ? 10.128 3.691 19.210 1.00 60.72 100 HIS A C 1
ATOM 788 O O . HIS A 1 100 ? 10.266 2.999 20.219 1.00 60.72 100 HIS A O 1
ATOM 794 N N . LYS A 1 101 ? 9.054 3.605 18.414 1.00 61.12 101 LYS A N 1
ATOM 795 C CA . LYS A 1 101 ? 7.950 2.642 18.569 1.00 61.12 101 LYS A CA 1
ATOM 796 C C . LYS A 1 101 ? 7.358 2.330 17.192 1.00 61.12 101 LYS A C 1
ATOM 798 O O . LYS A 1 101 ? 6.292 2.859 16.860 1.00 61.12 101 LYS A O 1
ATOM 803 N N . PRO A 1 102 ? 8.051 1.522 16.374 1.00 68.31 102 PRO A N 1
ATOM 804 C CA . PRO A 1 102 ? 7.553 1.182 15.056 1.00 68.31 102 PRO A CA 1
ATOM 805 C C . PRO A 1 102 ? 6.285 0.347 15.208 1.00 68.31 102 PRO A C 1
ATOM 807 O O . PRO A 1 102 ? 6.252 -0.636 15.951 1.00 68.31 102 PRO A O 1
ATOM 810 N N . ILE A 1 103 ? 5.238 0.729 14.485 1.00 75.69 103 ILE A N 1
ATOM 811 C CA . ILE A 1 103 ? 4.121 -0.180 14.272 1.00 75.69 103 ILE A CA 1
ATOM 812 C C . ILE A 1 103 ? 4.653 -1.296 13.374 1.00 75.69 103 ILE A C 1
ATOM 814 O O . ILE A 1 103 ? 5.201 -0.991 12.314 1.00 75.69 103 ILE A O 1
ATOM 818 N N . PRO A 1 104 ? 4.546 -2.574 13.768 1.00 77.00 104 PRO A N 1
ATOM 819 C CA . PRO A 1 104 ? 4.995 -3.657 12.910 1.00 77.00 104 PRO A CA 1
ATOM 820 C C . PRO A 1 104 ? 4.146 -3.681 11.639 1.00 77.00 104 PRO A C 1
ATOM 822 O O . PRO A 1 104 ? 2.941 -3.410 11.699 1.00 77.00 104 PRO A O 1
ATOM 825 N N . VAL A 1 105 ? 4.759 -4.048 10.509 1.00 81.38 105 VAL A N 1
ATOM 826 C CA . VAL A 1 105 ? 4.016 -4.366 9.281 1.00 81.38 105 VAL A CA 1
ATOM 827 C C . VAL A 1 105 ? 2.840 -5.302 9.602 1.00 81.38 105 VAL A C 1
ATOM 829 O O . VAL A 1 105 ? 2.935 -6.083 10.559 1.00 81.38 105 VAL A O 1
ATOM 832 N N . PRO A 1 106 ? 1.713 -5.201 8.872 1.00 81.44 106 PRO A N 1
ATOM 833 C CA . PRO A 1 106 ? 0.502 -5.939 9.200 1.00 81.44 106 PRO A CA 1
ATOM 834 C C . PRO A 1 106 ? 0.778 -7.426 9.404 1.00 81.44 106 PRO A C 1
ATOM 836 O O . PRO A 1 106 ? 1.558 -8.037 8.672 1.00 81.44 106 PRO A O 1
ATOM 839 N N . PHE A 1 107 ? 0.121 -8.003 10.410 1.00 82.56 107 PHE A N 1
ATOM 840 C CA . PHE A 1 107 ? 0.182 -9.438 10.654 1.00 82.56 107 PHE A CA 1
ATOM 841 C C . PHE A 1 107 ? -0.268 -10.212 9.409 1.00 82.56 107 PHE A C 1
ATOM 843 O O . PHE A 1 107 ? -1.250 -9.853 8.757 1.00 82.56 107 PHE A O 1
ATOM 850 N N . VAL A 1 108 ? 0.453 -11.293 9.122 1.00 85.81 108 VAL A N 1
ATOM 851 C CA . VAL A 1 108 ? 0.128 -12.231 8.052 1.00 85.81 108 VAL A CA 1
ATOM 852 C C . VAL A 1 108 ? -0.822 -13.295 8.587 1.00 85.81 108 VAL A C 1
ATOM 854 O O . VAL A 1 108 ? -0.411 -14.197 9.321 1.00 85.81 108 VAL A O 1
ATOM 857 N N . ASP A 1 109 ? -2.080 -13.210 8.171 1.00 90.12 109 ASP A N 1
ATOM 858 C CA . ASP A 1 109 ? -3.100 -14.196 8.492 1.00 90.12 109 ASP A CA 1
ATOM 859 C C . ASP A 1 109 ? -2.964 -15.403 7.560 1.00 90.12 109 ASP A C 1
ATOM 861 O O . ASP A 1 109 ? -3.379 -15.399 6.398 1.00 90.12 109 ASP A O 1
ATOM 865 N N . SER A 1 110 ? -2.333 -16.450 8.091 1.00 90.75 110 SER A N 1
ATOM 866 C CA . SER A 1 110 ? -2.077 -17.678 7.342 1.00 90.75 110 SER A CA 1
ATOM 867 C C . SER A 1 110 ? -3.356 -18.440 7.010 1.00 90.75 110 SER A C 1
ATOM 869 O O . SER A 1 110 ? -3.397 -19.079 5.965 1.00 90.75 110 SER A O 1
ATOM 871 N N . GLU A 1 111 ? -4.389 -18.389 7.854 1.00 93.38 111 GLU A N 1
ATOM 872 C CA . GLU A 1 111 ? -5.655 -19.080 7.585 1.00 93.38 111 GLU A CA 1
ATOM 873 C C . GLU A 1 111 ? -6.435 -18.344 6.499 1.00 93.38 111 GLU A C 1
ATOM 875 O O . GLU A 1 111 ? -6.882 -18.959 5.524 1.00 93.38 111 GLU A O 1
ATOM 880 N N . PHE A 1 112 ? -6.516 -17.018 6.616 1.00 93.31 112 PHE A N 1
ATOM 881 C CA . PHE A 1 112 ? -7.125 -16.169 5.604 1.00 93.31 112 PHE A CA 1
ATOM 882 C C . PHE A 1 112 ? -6.432 -16.329 4.254 1.00 93.31 112 PHE A C 1
ATOM 884 O O . PHE A 1 112 ? -7.112 -16.532 3.255 1.00 93.31 112 PHE A O 1
ATOM 891 N N . ASP A 1 113 ? -5.099 -16.344 4.206 1.00 95.94 113 ASP A N 1
ATOM 892 C CA . ASP A 1 113 ? -4.335 -16.486 2.962 1.00 95.94 113 ASP A CA 1
ATOM 893 C C . ASP A 1 113 ? -4.548 -17.823 2.239 1.00 95.94 113 ASP A C 1
ATOM 895 O O . ASP A 1 113 ? -4.384 -17.882 1.015 1.00 95.94 113 ASP A O 1
ATOM 899 N N . GLN A 1 114 ? -4.913 -18.885 2.965 1.00 96.62 114 GLN A N 1
ATOM 900 C CA . GLN A 1 114 ? -5.222 -20.197 2.386 1.00 96.62 114 GLN A CA 1
ATOM 901 C C . GLN A 1 114 ? -6.650 -20.301 1.844 1.00 96.62 114 GLN A C 1
ATOM 903 O O . GLN A 1 114 ? -6.959 -21.268 1.143 1.00 96.62 114 GLN A O 1
ATOM 908 N N . MET A 1 115 ? -7.521 -19.319 2.106 1.00 96.69 115 MET A N 1
ATOM 909 C CA . MET A 1 115 ? -8.862 -19.322 1.522 1.00 96.69 115 MET A CA 1
ATOM 910 C C . MET A 1 115 ? -8.774 -19.313 -0.015 1.00 96.69 115 MET A C 1
ATOM 912 O O . MET A 1 115 ? -7.987 -18.544 -0.585 1.00 96.69 115 MET A O 1
ATOM 916 N N . PRO A 1 116 ? -9.563 -20.153 -0.708 1.00 95.75 116 PRO A N 1
ATOM 917 C CA . PRO A 1 116 ? -9.448 -20.313 -2.149 1.00 95.75 116 PRO A CA 1
ATOM 918 C C . PRO A 1 116 ? -9.879 -19.042 -2.887 1.00 95.75 116 PRO A C 1
ATOM 920 O O . PRO A 1 116 ? -11.005 -18.563 -2.760 1.00 95.75 116 PRO A O 1
ATOM 923 N N . TRP A 1 117 ? -8.985 -18.522 -3.721 1.00 94.75 117 TRP A N 1
ATOM 924 C CA . TRP A 1 117 ? -9.299 -17.519 -4.724 1.00 94.75 117 TRP A CA 1
ATOM 925 C C . TRP A 1 117 ? -9.915 -18.185 -5.953 1.00 94.75 117 TRP A C 1
ATOM 927 O O . TRP A 1 117 ? -9.279 -19.005 -6.624 1.00 94.75 117 TRP A O 1
ATOM 937 N N . HIS A 1 118 ? -11.141 -17.781 -6.273 1.00 93.25 118 HIS A N 1
ATOM 938 C CA . HIS A 1 118 ? -11.842 -18.191 -7.482 1.00 93.25 118 HIS A CA 1
ATOM 939 C C . HIS A 1 118 ? -11.712 -17.112 -8.552 1.00 93.25 118 HIS A C 1
ATOM 941 O O . HIS A 1 118 ? -11.996 -15.939 -8.316 1.00 93.25 118 HIS A O 1
ATOM 947 N N . TYR A 1 119 ? -11.298 -17.513 -9.748 1.00 88.62 119 TYR A N 1
ATOM 948 C CA . TYR A 1 119 ? -11.152 -16.591 -10.863 1.00 88.62 119 TYR A CA 1
ATOM 949 C C . TYR A 1 119 ? -12.520 -16.272 -11.463 1.00 88.62 119 TYR A C 1
ATOM 951 O O . TYR A 1 119 ? -13.235 -17.191 -11.873 1.00 88.62 119 TYR A O 1
ATOM 959 N N . PRO A 1 120 ? -12.884 -14.987 -11.583 1.00 84.31 120 PRO A N 1
ATOM 960 C CA . PRO A 1 120 ? -14.083 -14.612 -12.309 1.00 84.31 120 PRO A CA 1
ATOM 961 C C . PRO A 1 120 ? -13.947 -15.026 -13.777 1.00 84.31 120 PRO A C 1
ATOM 963 O O . PRO A 1 120 ? -13.006 -14.620 -14.456 1.00 84.31 120 PRO A O 1
ATOM 966 N N . SER A 1 121 ? -14.908 -15.795 -14.285 1.00 79.62 121 SER A N 1
ATOM 967 C CA . SER A 1 121 ? -15.024 -16.123 -15.715 1.00 79.62 121 SER A CA 1
ATOM 968 C C . SER A 1 121 ? -13.854 -16.918 -16.326 1.00 79.62 121 SER A C 1
ATOM 970 O O . SER A 1 121 ? -13.682 -16.890 -17.545 1.00 79.62 121 SER A O 1
ATOM 972 N N . SER A 1 122 ? -13.057 -17.643 -15.529 1.00 79.81 122 SER A N 1
ATOM 973 C CA . SER A 1 122 ? -12.020 -18.548 -16.049 1.00 79.81 122 SER A CA 1
ATOM 974 C C . SER A 1 122 ? -12.155 -19.972 -15.500 1.00 79.81 122 SER A C 1
ATOM 976 O O . SER A 1 122 ? -12.647 -20.181 -14.396 1.00 79.81 122 SER A O 1
ATOM 978 N N . ASN A 1 123 ? -11.688 -20.960 -16.272 1.00 83.38 123 ASN A N 1
ATOM 979 C CA . ASN A 1 123 ? -11.639 -22.374 -15.869 1.00 83.38 123 ASN A CA 1
ATOM 980 C C . ASN A 1 123 ? -10.368 -22.724 -15.069 1.00 83.38 123 ASN A C 1
ATOM 982 O O . ASN A 1 123 ? -9.981 -23.890 -14.990 1.00 83.38 123 ASN A O 1
ATOM 986 N N . ASN A 1 124 ? -9.681 -21.729 -14.507 1.00 87.44 124 ASN A N 1
ATOM 987 C CA . ASN A 1 124 ? -8.491 -21.980 -13.704 1.00 87.44 124 ASN A CA 1
ATOM 988 C C . ASN A 1 124 ? -8.882 -22.637 -12.375 1.00 87.44 124 ASN A C 1
ATOM 990 O O . ASN A 1 124 ? -9.852 -22.234 -11.731 1.00 87.44 124 ASN A O 1
ATOM 994 N N . ALA A 1 125 ? -8.094 -23.623 -11.942 1.00 91.50 125 ALA A N 1
ATOM 995 C CA . ALA A 1 125 ? -8.265 -24.227 -10.628 1.00 9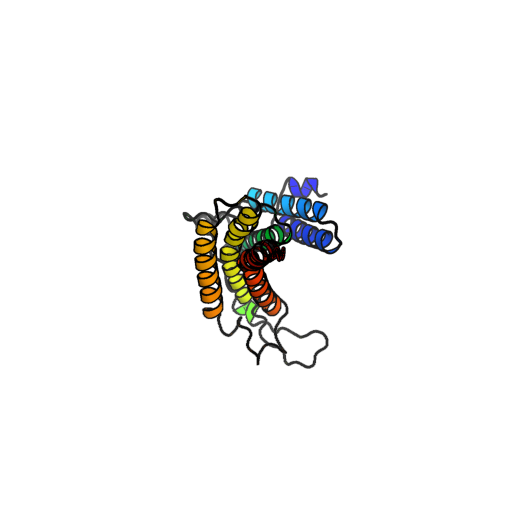1.50 125 ALA A CA 1
ATOM 996 C C . ALA A 1 125 ? -8.078 -23.168 -9.523 1.00 91.50 125 ALA A C 1
ATOM 998 O O . ALA A 1 125 ? -7.182 -22.327 -9.657 1.00 91.50 125 ALA A O 1
ATOM 999 N N . PRO A 1 126 ? -8.877 -23.200 -8.439 1.00 93.62 126 PRO A N 1
ATOM 1000 C CA . PRO A 1 126 ? -8.683 -22.307 -7.304 1.00 93.62 126 PRO A CA 1
ATOM 1001 C C . PRO A 1 126 ? -7.273 -22.431 -6.722 1.00 93.62 126 PRO A C 1
ATOM 1003 O O . PRO A 1 126 ? -6.669 -23.503 -6.744 1.00 93.62 126 PRO A O 1
ATOM 1006 N N . GLN A 1 127 ? -6.763 -21.332 -6.179 1.00 93.75 127 GLN A N 1
ATOM 1007 C CA . GLN A 1 127 ? -5.458 -21.272 -5.514 1.00 93.75 127 GLN A CA 1
ATOM 1008 C C . GLN A 1 127 ? -5.577 -20.495 -4.196 1.00 93.75 127 GLN A C 1
ATOM 1010 O O . GLN A 1 127 ? -6.537 -19.737 -4.055 1.00 93.75 127 GLN A O 1
ATOM 1015 N N . PRO A 1 128 ? -4.622 -20.606 -3.260 1.00 96.00 128 PRO A N 1
ATOM 1016 C CA . PRO A 1 128 ? -4.576 -19.721 -2.097 1.00 96.00 128 PRO A CA 1
ATOM 1017 C C . PRO A 1 128 ? -4.543 -18.244 -2.517 1.00 96.00 128 PRO A C 1
ATOM 1019 O O . PRO A 1 128 ? -3.926 -17.890 -3.528 1.00 96.00 128 PRO A O 1
ATOM 1022 N N . ASN A 1 129 ? -5.220 -17.372 -1.769 1.00 95.19 129 ASN A N 1
ATOM 1023 C CA . ASN A 1 129 ? -5.308 -15.962 -2.143 1.00 95.19 129 ASN A CA 1
ATOM 1024 C C . ASN A 1 129 ? -4.043 -15.173 -1.780 1.00 95.19 129 ASN A C 1
ATOM 1026 O O . ASN A 1 129 ? -3.655 -14.314 -2.566 1.00 95.19 129 ASN A O 1
ATOM 1030 N N . TYR A 1 130 ? -3.373 -15.462 -0.660 1.00 96.19 130 TYR A N 1
ATOM 1031 C CA . TYR A 1 130 ? -2.181 -14.731 -0.192 1.00 96.19 130 TYR A CA 1
ATOM 1032 C C . TYR A 1 130 ? -2.355 -13.205 -0.044 1.00 96.19 130 TYR A C 1
ATOM 1034 O O . TYR A 1 130 ? -1.422 -12.437 -0.311 1.00 96.19 130 TYR A O 1
ATOM 1042 N N . LEU A 1 131 ? -3.555 -12.732 0.295 1.00 95.81 131 LEU A N 1
ATOM 1043 C CA . LEU A 1 131 ? -3.868 -11.305 0.379 1.00 95.81 131 LEU A CA 1
ATOM 1044 C C . LEU A 1 131 ? -3.075 -10.624 1.496 1.00 95.81 131 LEU A C 1
ATOM 1046 O O . LEU A 1 131 ? -2.436 -9.604 1.232 1.00 95.81 131 LEU A O 1
ATOM 1050 N N . SER A 1 132 ? -3.049 -11.194 2.701 1.00 95.62 132 SER A N 1
ATOM 1051 C CA . SER A 1 132 ? -2.346 -10.603 3.845 1.00 95.62 132 SER A CA 1
ATOM 1052 C C . SER A 1 132 ? -0.827 -10.609 3.646 1.00 95.62 132 SER A C 1
ATOM 1054 O O . SER A 1 132 ? -0.196 -9.568 3.833 1.00 95.62 132 SER A O 1
ATOM 1056 N N . LYS A 1 133 ? -0.237 -11.704 3.132 1.00 95.88 133 LYS A N 1
ATOM 1057 C CA . LYS A 1 133 ? 1.181 -11.736 2.711 1.00 95.88 133 LYS A CA 1
ATOM 1058 C C . LYS A 1 133 ? 1.514 -10.665 1.679 1.00 95.88 133 LYS A C 1
ATOM 1060 O O . LYS A 1 133 ? 2.537 -9.992 1.786 1.00 95.88 133 LYS A O 1
ATOM 1065 N N . THR A 1 134 ? 0.666 -10.509 0.665 1.00 96.94 134 THR A N 1
ATOM 1066 C CA . THR A 1 134 ? 0.894 -9.514 -0.393 1.00 96.94 134 THR A CA 1
ATOM 1067 C C . THR A 1 134 ? 0.752 -8.093 0.145 1.00 96.94 134 THR A C 1
ATOM 1069 O O . THR A 1 134 ? 1.500 -7.205 -0.261 1.00 96.94 134 THR A O 1
ATOM 1072 N N . PHE A 1 135 ? -0.180 -7.863 1.071 1.00 96.69 135 PHE A N 1
ATOM 1073 C CA . PHE A 1 135 ? -0.352 -6.566 1.713 1.00 96.69 135 PHE A CA 1
ATOM 1074 C C . PHE A 1 135 ? 0.840 -6.201 2.604 1.00 96.69 135 PHE A C 1
ATOM 1076 O O . PHE A 1 135 ? 1.354 -5.091 2.485 1.00 96.69 135 PHE A O 1
ATOM 1083 N N . ALA A 1 136 ? 1.355 -7.139 3.406 1.00 95.81 136 ALA A N 1
ATOM 1084 C CA . ALA A 1 136 ? 2.578 -6.937 4.185 1.00 95.81 136 ALA A CA 1
ATOM 1085 C C . ALA A 1 136 ? 3.769 -6.565 3.281 1.00 95.81 136 ALA A C 1
ATOM 1087 O O . ALA A 1 136 ? 4.418 -5.543 3.506 1.00 95.81 136 ALA A O 1
ATOM 1088 N N . ALA A 1 137 ? 3.975 -7.303 2.183 1.00 96.88 137 ALA A N 1
ATOM 1089 C CA . ALA A 1 137 ? 5.009 -6.982 1.196 1.00 96.88 137 ALA A CA 1
ATOM 1090 C C . ALA A 1 137 ? 4.790 -5.603 0.534 1.00 96.88 137 ALA A C 1
ATOM 1092 O O . ALA A 1 137 ? 5.749 -4.883 0.258 1.00 96.88 137 ALA A O 1
ATOM 1093 N N . SER A 1 138 ? 3.532 -5.209 0.304 1.00 97.19 138 SER A N 1
ATOM 1094 C CA . SER A 1 138 ? 3.184 -3.881 -0.227 1.00 97.19 138 SER A CA 1
ATOM 1095 C C . SER A 1 138 ? 3.555 -2.766 0.751 1.00 97.19 138 SER A C 1
ATOM 1097 O O . SER A 1 138 ? 4.072 -1.734 0.328 1.00 97.19 138 SER A O 1
ATOM 1099 N N . CYS A 1 139 ? 3.330 -2.975 2.050 1.00 95.94 139 CYS A N 1
ATOM 1100 C CA . CYS A 1 139 ? 3.706 -2.023 3.095 1.00 95.94 139 CYS A CA 1
ATOM 1101 C C . CYS A 1 139 ? 5.222 -1.799 3.119 1.00 95.94 139 CYS A C 1
ATOM 1103 O O . CYS A 1 139 ? 5.675 -0.656 3.129 1.00 95.94 139 CYS A O 1
ATOM 1105 N N . GLU A 1 140 ? 6.004 -2.878 3.054 1.00 95.31 140 GLU A N 1
ATOM 1106 C CA . GLU A 1 140 ? 7.470 -2.820 2.986 1.00 95.31 140 GLU A CA 1
ATOM 1107 C C . GLU A 1 140 ? 7.966 -2.057 1.754 1.00 95.31 140 GLU A C 1
ATOM 1109 O O . GLU A 1 140 ? 8.799 -1.155 1.872 1.00 95.31 140 GLU A O 1
ATOM 1114 N N . LEU A 1 141 ? 7.406 -2.361 0.579 1.00 97.12 141 LEU A N 1
ATOM 1115 C CA . LEU A 1 141 ? 7.726 -1.651 -0.658 1.00 97.12 141 LEU A CA 1
ATOM 1116 C C . LEU A 1 141 ? 7.420 -0.155 -0.545 1.00 97.12 141 LEU A C 1
ATOM 1118 O O . LEU A 1 141 ? 8.220 0.682 -0.964 1.00 97.12 141 LEU A O 1
ATOM 1122 N N . LEU A 1 142 ? 6.259 0.195 0.009 1.00 96.00 142 LEU A N 1
ATOM 1123 C CA . LEU A 1 142 ? 5.816 1.584 0.076 1.00 96.00 142 LEU A CA 1
ATOM 1124 C C . LEU A 1 142 ? 6.582 2.393 1.127 1.00 96.00 142 LEU A C 1
ATOM 1126 O O . LEU A 1 142 ? 6.804 3.585 0.916 1.00 96.00 142 LEU A O 1
ATOM 1130 N N . MET A 1 143 ? 7.107 1.765 2.183 1.00 93.75 143 MET A N 1
ATOM 1131 C CA . MET A 1 143 ? 8.086 2.421 3.061 1.00 93.75 143 MET A CA 1
ATOM 1132 C C . MET A 1 143 ? 9.324 2.893 2.287 1.00 93.75 143 MET A C 1
ATOM 1134 O O . MET A 1 143 ? 9.749 4.037 2.461 1.00 93.75 143 MET A O 1
ATOM 1138 N N . ILE A 1 144 ? 9.864 2.057 1.391 1.00 94.81 144 ILE A N 1
ATOM 1139 C CA . ILE A 1 144 ? 10.981 2.435 0.507 1.00 94.81 144 ILE A CA 1
ATOM 1140 C C . ILE A 1 144 ? 10.529 3.543 -0.456 1.00 94.81 144 ILE A C 1
ATOM 1142 O O . ILE A 1 144 ? 11.212 4.557 -0.618 1.00 94.81 144 ILE A O 1
ATOM 1146 N N . ALA A 1 145 ? 9.343 3.381 -1.052 1.00 94.38 145 ALA A N 1
ATOM 1147 C CA . ALA A 1 145 ? 8.771 4.302 -2.034 1.00 94.38 145 ALA A CA 1
ATOM 1148 C C . ALA A 1 145 ? 8.640 5.739 -1.526 1.00 94.38 145 ALA A C 1
ATOM 1150 O O . ALA A 1 145 ? 8.793 6.685 -2.295 1.00 94.38 145 ALA A O 1
ATOM 1151 N N . ARG A 1 146 ? 8.377 5.926 -0.232 1.00 92.25 146 ARG A N 1
ATOM 1152 C CA . ARG A 1 146 ? 8.195 7.253 0.358 1.00 92.25 146 ARG A CA 1
ATOM 1153 C C . ARG A 1 146 ? 9.398 8.175 0.130 1.00 92.25 146 ARG A C 1
ATOM 1155 O O . ARG A 1 146 ? 9.219 9.364 -0.118 1.00 92.25 146 ARG A O 1
ATOM 1162 N N . ARG A 1 147 ? 10.612 7.613 0.133 1.00 91.31 147 ARG A N 1
ATOM 1163 C CA . ARG A 1 147 ? 11.878 8.335 -0.102 1.00 91.31 147 ARG A CA 1
ATOM 1164 C C . ARG A 1 147 ? 12.037 8.811 -1.548 1.00 91.31 147 ARG A C 1
ATOM 1166 O O . ARG A 1 147 ? 12.804 9.729 -1.819 1.00 91.31 147 ARG A O 1
ATOM 1173 N N . ILE A 1 148 ? 11.288 8.227 -2.486 1.00 91.44 148 ILE A N 1
ATOM 1174 C CA . ILE A 1 148 ? 11.287 8.641 -3.897 1.00 91.44 148 ILE A CA 1
ATOM 1175 C C . ILE A 1 148 ? 10.712 10.055 -4.043 1.00 91.44 148 ILE A C 1
ATOM 1177 O O . ILE A 1 148 ? 11.108 10.780 -4.954 1.00 91.44 148 ILE A O 1
ATOM 1181 N N . MET A 1 149 ? 9.842 10.491 -3.126 1.00 87.25 149 MET A N 1
ATOM 1182 C CA . MET A 1 149 ? 9.302 11.851 -3.146 1.00 87.25 149 MET A CA 1
ATOM 1183 C C . MET A 1 149 ? 10.398 12.917 -3.059 1.00 87.25 149 MET A C 1
ATOM 1185 O O . MET A 1 149 ? 10.316 13.922 -3.758 1.00 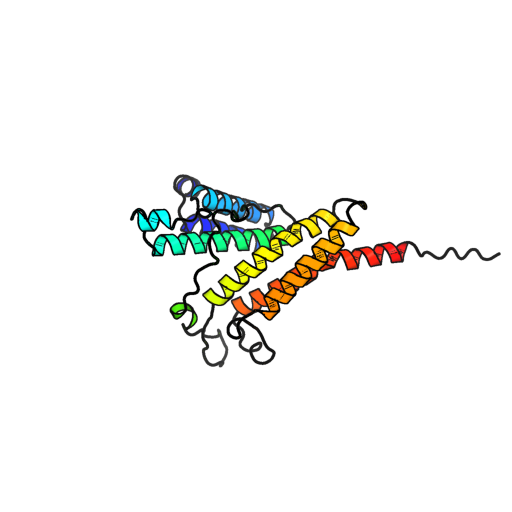87.25 149 MET A O 1
ATOM 1189 N N . ASP A 1 150 ? 11.459 12.686 -2.284 1.00 83.50 150 ASP A N 1
ATOM 1190 C CA . ASP A 1 150 ? 12.577 13.630 -2.176 1.00 83.50 150 ASP A CA 1
ATOM 1191 C C . ASP A 1 150 ? 13.319 13.780 -3.512 1.00 83.50 150 ASP A C 1
ATOM 1193 O O . ASP A 1 150 ? 13.722 14.883 -3.889 1.00 83.50 150 ASP A O 1
ATOM 1197 N N . VAL A 1 151 ? 13.420 12.691 -4.281 1.00 82.38 151 VAL A N 1
ATOM 1198 C CA . VAL A 1 151 ? 13.973 12.697 -5.643 1.00 82.38 151 VAL A CA 1
ATOM 1199 C C . VAL A 1 151 ? 13.049 13.466 -6.592 1.00 82.38 151 VAL A C 1
ATOM 1201 O O . VAL A 1 151 ? 13.515 14.308 -7.363 1.00 82.38 151 VAL A O 1
ATOM 1204 N N . VAL A 1 152 ? 11.737 13.216 -6.523 1.00 78.81 152 VAL A N 1
ATOM 1205 C CA . VAL A 1 152 ? 10.726 13.885 -7.362 1.00 78.81 152 VAL A CA 1
ATOM 1206 C C . VAL A 1 152 ? 10.671 15.387 -7.072 1.00 78.81 152 VAL A C 1
ATOM 1208 O O . VAL A 1 152 ? 10.739 16.192 -7.999 1.00 78.81 152 VAL A O 1
ATOM 1211 N N . ASN A 1 153 ? 10.635 15.785 -5.803 1.00 75.81 153 ASN A N 1
ATOM 1212 C CA . ASN A 1 153 ? 10.656 17.186 -5.382 1.00 75.81 153 ASN A CA 1
ATOM 1213 C C . ASN A 1 153 ? 12.001 17.854 -5.697 1.00 75.81 153 ASN A C 1
ATOM 1215 O O . ASN A 1 153 ? 12.054 19.029 -6.075 1.00 75.81 153 ASN A O 1
ATOM 1219 N N . GLY A 1 154 ? 13.097 17.096 -5.605 1.00 69.94 154 GLY A N 1
ATOM 1220 C CA . GLY A 1 154 ? 14.435 17.523 -5.998 1.00 69.94 154 GLY A CA 1
ATOM 1221 C C . GLY A 1 154 ? 14.551 17.897 -7.477 1.00 69.94 154 GLY A C 1
ATOM 1222 O O . GLY A 1 154 ? 15.318 18.802 -7.794 1.00 69.94 154 GLY A O 1
ATOM 1223 N N . LEU A 1 155 ? 13.768 17.286 -8.373 1.00 62.62 155 LEU A N 1
ATOM 1224 C CA . LEU A 1 155 ? 13.720 17.666 -9.794 1.00 62.62 155 LEU A CA 1
ATOM 1225 C C . LEU A 1 155 ? 13.176 19.078 -10.029 1.00 62.62 155 LEU A C 1
ATOM 1227 O O . LEU A 1 155 ? 13.564 19.729 -10.999 1.00 62.62 155 LEU A O 1
ATOM 1231 N N . ASN A 1 156 ? 12.291 19.548 -9.150 1.00 60.16 156 ASN A N 1
ATOM 1232 C CA . ASN A 1 156 ? 11.655 20.859 -9.269 1.00 60.16 156 ASN A CA 1
ATOM 1233 C C . ASN A 1 156 ? 12.541 21.996 -8.727 1.00 60.16 156 ASN A C 1
ATOM 1235 O O . ASN A 1 156 ? 12.264 23.167 -8.980 1.00 60.16 156 ASN A O 1
ATOM 1239 N N . SER A 1 157 ? 13.618 21.672 -8.002 1.00 58.12 157 SER A N 1
ATOM 1240 C CA . SER A 1 157 ? 14.566 22.637 -7.428 1.00 58.12 157 SER A CA 1
ATOM 1241 C C . SER A 1 157 ? 15.903 22.592 -8.183 1.00 58.12 157 SER A C 1
ATOM 1243 O O . SER A 1 157 ? 16.507 21.537 -8.314 1.00 58.12 157 SER A O 1
ATOM 1245 N N . GLY A 1 158 ? 16.371 23.732 -8.703 1.00 56.41 158 GLY A N 1
ATOM 1246 C CA . GLY A 1 158 ? 17.489 23.828 -9.660 1.00 56.41 158 GLY A CA 1
ATOM 1247 C C . GLY A 1 158 ? 18.872 23.260 -9.257 1.00 56.41 158 GLY A C 1
ATOM 1248 O O . GLY A 1 158 ? 19.121 22.841 -8.129 1.00 56.41 158 GLY A O 1
ATOM 1249 N N . ASN A 1 159 ? 19.786 23.313 -10.241 1.00 55.69 159 ASN A N 1
ATOM 1250 C CA . ASN A 1 159 ? 21.072 22.612 -10.469 1.00 55.69 159 ASN A CA 1
ATOM 1251 C C . ASN A 1 159 ? 22.066 22.312 -9.309 1.00 55.69 159 ASN A C 1
ATOM 1253 O O . ASN A 1 159 ? 23.025 21.584 -9.548 1.00 55.69 159 ASN A O 1
ATOM 1257 N N . MET A 1 160 ? 21.901 22.790 -8.070 1.00 49.53 160 MET A N 1
ATOM 1258 C CA . MET A 1 160 ? 22.871 22.539 -6.976 1.00 49.53 160 MET A CA 1
ATOM 1259 C C . MET A 1 160 ? 22.695 21.192 -6.241 1.00 49.53 160 MET A C 1
ATOM 1261 O O . MET A 1 160 ? 23.520 20.848 -5.402 1.00 49.53 160 MET A O 1
ATOM 1265 N N . ARG A 1 161 ? 21.654 20.402 -6.550 1.00 57.84 161 ARG A N 1
ATOM 1266 C CA . ARG A 1 161 ? 21.339 19.119 -5.871 1.00 57.84 161 ARG A CA 1
ATOM 1267 C C . ARG A 1 161 ? 21.717 17.856 -6.657 1.00 57.84 161 ARG A C 1
ATOM 1269 O O . ARG A 1 161 ? 21.323 16.754 -6.289 1.00 57.84 161 ARG A O 1
ATOM 1276 N N . GLN A 1 162 ? 22.462 17.993 -7.751 1.00 60.03 162 GLN A N 1
ATOM 1277 C CA . GLN A 1 162 ? 22.623 16.909 -8.725 1.00 60.03 162 GLN A CA 1
ATOM 1278 C C . GLN A 1 162 ? 23.369 15.680 -8.172 1.00 60.03 162 GLN A C 1
ATOM 1280 O O . GLN A 1 162 ? 22.937 14.563 -8.425 1.00 60.03 162 GLN A O 1
ATOM 1285 N N . VAL A 1 163 ? 24.435 15.892 -7.389 1.00 57.59 163 VAL A N 1
ATOM 1286 C CA . VAL A 1 163 ? 25.258 14.811 -6.805 1.00 57.59 163 VAL A CA 1
ATOM 1287 C C . VAL A 1 163 ? 24.527 14.098 -5.662 1.00 57.59 163 VAL A C 1
ATOM 1289 O O . VAL A 1 163 ? 24.489 12.875 -5.629 1.00 57.59 163 VAL A O 1
ATOM 1292 N N . VAL A 1 164 ? 23.863 14.858 -4.781 1.00 59.91 164 VAL A N 1
ATOM 1293 C CA . VAL A 1 164 ? 23.077 14.317 -3.652 1.00 59.91 164 VAL A CA 1
ATOM 1294 C C . VAL A 1 164 ? 21.916 13.444 -4.143 1.00 59.91 164 VAL A C 1
ATOM 1296 O O . VAL A 1 164 ? 21.577 12.443 -3.518 1.00 59.91 164 VAL A O 1
ATOM 1299 N N . ASN A 1 165 ? 21.336 13.780 -5.299 1.00 72.88 165 ASN A N 1
ATOM 1300 C CA . ASN A 1 165 ? 20.294 12.963 -5.909 1.00 72.88 165 ASN A CA 1
ATOM 1301 C C . ASN A 1 165 ? 20.824 11.613 -6.417 1.00 72.88 165 ASN A C 1
ATOM 1303 O O . ASN A 1 165 ? 20.092 10.636 -6.343 1.00 72.88 165 ASN A O 1
ATOM 1307 N N . ASP A 1 166 ? 22.061 11.524 -6.909 1.00 81.88 166 ASP A N 1
ATOM 1308 C CA . ASP A 1 166 ? 22.570 10.282 -7.510 1.00 81.88 166 ASP A CA 1
ATOM 1309 C C . ASP A 1 166 ? 22.902 9.220 -6.445 1.00 81.88 166 ASP A C 1
ATOM 1311 O O . ASP A 1 166 ? 22.607 8.038 -6.643 1.00 81.88 166 ASP A O 1
ATOM 1315 N N . GLU A 1 167 ? 23.432 9.633 -5.289 1.00 86.19 167 GLU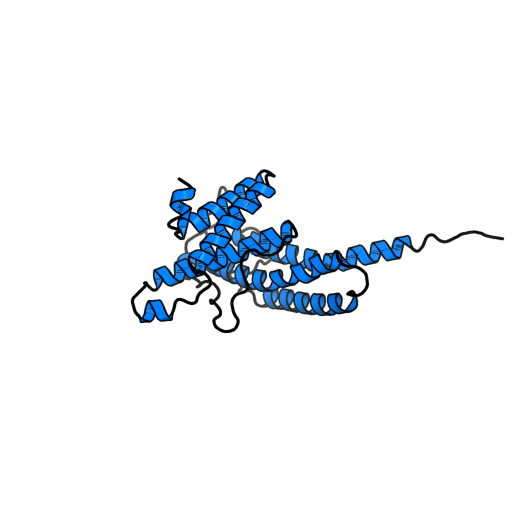 A N 1
ATOM 1316 C CA . GLU A 1 167 ? 23.645 8.747 -4.133 1.00 86.19 167 GLU A CA 1
ATOM 1317 C C . GLU A 1 167 ? 22.316 8.249 -3.552 1.00 86.19 167 GLU A C 1
ATOM 1319 O O . GLU A 1 167 ? 22.144 7.046 -3.355 1.00 86.19 167 GLU A O 1
ATOM 1324 N N . LEU A 1 168 ? 21.348 9.154 -3.348 1.00 88.38 168 LEU A N 1
ATOM 1325 C CA . LEU A 1 168 ? 20.009 8.794 -2.874 1.00 88.38 168 LEU A CA 1
ATOM 1326 C C . LEU A 1 168 ? 19.306 7.839 -3.846 1.00 88.38 168 LEU A C 1
ATOM 1328 O O . LEU A 1 168 ? 18.705 6.857 -3.415 1.00 88.38 168 LEU A O 1
ATOM 1332 N N . ILE A 1 169 ? 19.397 8.102 -5.153 1.00 91.12 169 ILE A N 1
ATOM 1333 C CA . ILE A 1 169 ? 18.823 7.222 -6.172 1.00 91.12 169 ILE A CA 1
ATOM 1334 C C . ILE A 1 169 ? 19.469 5.836 -6.119 1.00 91.12 169 ILE A C 1
ATOM 1336 O O . ILE A 1 169 ? 18.749 4.842 -6.141 1.00 91.12 169 ILE A O 1
ATOM 1340 N N . SER A 1 170 ? 20.797 5.766 -6.005 1.00 92.62 170 SER A N 1
ATOM 1341 C CA . SER A 1 170 ? 21.526 4.492 -5.943 1.00 92.62 170 SER A CA 1
ATOM 1342 C C . SER A 1 170 ? 21.158 3.674 -4.702 1.00 92.62 170 SER A C 1
ATOM 1344 O O . SER A 1 170 ? 20.984 2.461 -4.791 1.00 92.62 170 SER A O 1
ATOM 1346 N N . ASP A 1 171 ? 20.998 4.327 -3.549 1.00 94.62 171 ASP A N 1
ATOM 1347 C CA . ASP A 1 171 ? 20.569 3.663 -2.315 1.00 94.62 171 ASP A CA 1
ATOM 1348 C C . ASP A 1 171 ? 19.121 3.148 -2.407 1.00 94.62 171 ASP A C 1
ATOM 1350 O O . ASP A 1 171 ? 18.851 1.996 -2.063 1.00 94.62 171 ASP A O 1
ATOM 1354 N N . ILE A 1 172 ? 18.185 3.951 -2.930 1.00 95.38 172 ILE A N 1
ATOM 1355 C CA . ILE A 1 172 ? 16.798 3.498 -3.125 1.00 95.38 172 ILE A CA 1
ATOM 1356 C C . ILE A 1 172 ? 16.740 2.357 -4.154 1.00 95.38 172 ILE A C 1
ATOM 1358 O O . ILE A 1 172 ? 16.008 1.392 -3.940 1.00 95.38 172 ILE A O 1
ATOM 1362 N N . ASP A 1 173 ? 17.515 2.423 -5.240 1.00 96.38 173 ASP A N 1
ATOM 1363 C CA . ASP A 1 173 ? 17.593 1.357 -6.248 1.00 96.38 173 ASP A CA 1
ATOM 1364 C C . ASP A 1 173 ? 18.067 0.033 -5.631 1.00 96.38 173 ASP A C 1
ATOM 1366 O O . ASP A 1 173 ? 17.434 -1.012 -5.823 1.00 96.38 173 ASP A O 1
ATOM 1370 N N . LEU A 1 174 ? 19.120 0.080 -4.808 1.00 97.56 174 LEU A N 1
ATOM 1371 C CA . LEU A 1 174 ? 19.603 -1.088 -4.076 1.00 97.56 174 LEU A CA 1
ATOM 1372 C C . LEU A 1 174 ? 18.521 -1.658 -3.150 1.00 97.56 174 LEU A C 1
ATOM 1374 O O . LEU A 1 174 ? 18.328 -2.877 -3.114 1.00 97.56 174 LEU A O 1
ATOM 1378 N N . GLN A 1 175 ? 17.790 -0.805 -2.430 1.00 97.62 175 GLN A N 1
ATOM 1379 C CA . GLN A 1 175 ? 16.710 -1.238 -1.536 1.00 97.62 175 GLN A CA 1
ATOM 1380 C C . GLN A 1 175 ? 15.543 -1.866 -2.302 1.00 97.62 175 GLN A C 1
ATOM 1382 O O . GLN A 1 175 ? 15.061 -2.924 -1.899 1.00 97.62 175 GLN A O 1
ATOM 1387 N N . LEU A 1 176 ? 15.132 -1.287 -3.434 1.00 98.00 176 LEU A N 1
ATOM 1388 C CA . LEU A 1 176 ? 14.093 -1.855 -4.297 1.00 98.00 176 LEU A CA 1
ATOM 1389 C C . LEU A 1 176 ? 14.501 -3.236 -4.832 1.00 98.00 176 LEU A C 1
ATOM 1391 O O . LEU A 1 176 ? 13.712 -4.180 -4.768 1.00 98.00 176 LEU A O 1
ATOM 1395 N N . ASN A 1 177 ? 15.730 -3.382 -5.333 1.00 97.88 177 ASN A N 1
ATOM 1396 C CA . ASN A 1 177 ? 16.239 -4.662 -5.834 1.00 97.88 177 ASN A CA 1
ATOM 1397 C C . ASN A 1 177 ? 16.393 -5.712 -4.724 1.00 97.88 177 ASN A C 1
ATOM 1399 O O . ASN A 1 177 ? 16.059 -6.884 -4.927 1.00 97.88 177 ASN A O 1
ATOM 1403 N N . THR A 1 178 ? 16.847 -5.294 -3.541 1.00 98.19 178 THR A N 1
ATOM 1404 C CA . THR A 1 178 ? 16.953 -6.165 -2.361 1.00 98.19 178 THR A CA 1
ATOM 1405 C C . THR A 1 178 ? 15.577 -6.661 -1.936 1.00 98.19 178 THR A C 1
ATOM 1407 O O . THR A 1 178 ? 15.379 -7.869 -1.825 1.00 98.19 178 THR A O 1
ATOM 1410 N N . TRP A 1 179 ? 14.607 -5.753 -1.799 1.00 97.81 179 TRP A N 1
ATOM 1411 C CA . TRP A 1 179 ? 13.221 -6.086 -1.471 1.00 97.81 179 TRP A CA 1
ATOM 1412 C C . TRP A 1 179 ? 12.606 -7.051 -2.493 1.00 97.81 179 TRP A C 1
ATOM 1414 O O . TRP A 1 179 ? 11.998 -8.058 -2.132 1.00 97.81 179 TRP A O 1
ATOM 1424 N N . LYS A 1 180 ? 12.817 -6.801 -3.791 1.00 97.44 180 LYS A N 1
ATOM 1425 C CA . LYS A 1 180 ? 12.308 -7.673 -4.858 1.00 97.44 180 LYS A CA 1
ATOM 1426 C C . LYS A 1 180 ? 12.911 -9.078 -4.782 1.00 97.44 180 LYS A C 1
ATOM 1428 O O . LYS A 1 180 ? 12.203 -10.055 -5.023 1.00 97.44 180 LYS A O 1
ATOM 1433 N N . SER A 1 181 ? 14.191 -9.177 -4.431 1.00 96.81 181 SER A N 1
ATOM 1434 C CA . SER A 1 181 ? 14.912 -10.449 -4.295 1.00 96.81 181 SER A CA 1
ATOM 1435 C C . SER A 1 181 ? 14.552 -11.214 -3.016 1.00 96.81 181 SER A C 1
ATOM 1437 O O . SER A 1 181 ? 14.731 -12.429 -2.974 1.00 96.81 181 SER A O 1
ATOM 1439 N N . SER A 1 182 ? 14.039 -10.534 -1.985 1.00 96.56 182 SER A N 1
ATOM 1440 C CA . SER A 1 182 ? 13.613 -11.154 -0.724 1.00 96.56 182 SER A CA 1
ATOM 1441 C C . SER A 1 182 ? 12.162 -11.643 -0.725 1.00 96.56 182 SER A C 1
ATOM 1443 O O . SER A 1 182 ? 11.720 -12.218 0.270 1.00 96.56 182 SER A O 1
ATOM 1445 N N . LEU A 1 183 ? 11.401 -11.422 -1.804 1.00 96.62 183 LEU A N 1
ATOM 1446 C CA . LEU A 1 183 ? 10.007 -11.860 -1.880 1.00 96.62 183 LEU A CA 1
ATOM 1447 C C . LEU A 1 183 ? 9.881 -13.381 -1.758 1.00 96.62 183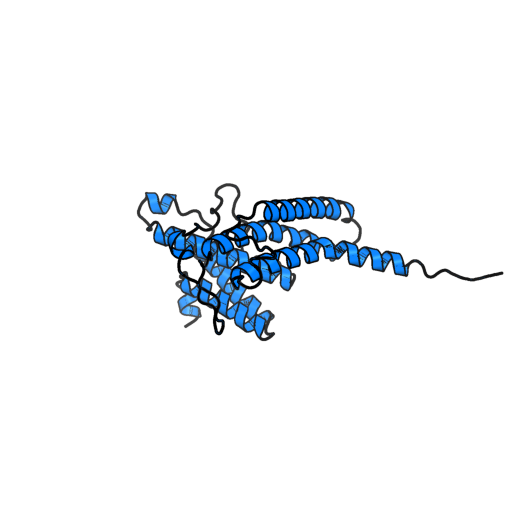 LEU A C 1
ATOM 1449 O O . LEU A 1 183 ? 10.571 -14.150 -2.427 1.00 96.62 183 LEU A O 1
ATOM 1453 N N . SER A 1 184 ? 8.925 -13.817 -0.938 1.00 94.25 184 SER A N 1
ATOM 1454 C CA . SER A 1 184 ? 8.587 -15.235 -0.829 1.00 94.25 184 SER A CA 1
ATOM 1455 C C . SER A 1 184 ? 7.973 -15.774 -2.134 1.00 94.25 184 SER A C 1
ATOM 1457 O O . SER A 1 184 ? 7.297 -15.025 -2.848 1.00 94.25 184 SER A O 1
ATOM 1459 N N . PRO A 1 185 ? 8.109 -17.083 -2.429 1.00 92.81 185 PRO A N 1
ATOM 1460 C CA . PRO A 1 185 ? 7.516 -17.694 -3.624 1.00 92.81 185 PRO A CA 1
ATOM 1461 C C . PRO A 1 185 ? 5.986 -17.560 -3.717 1.00 92.81 185 PRO A C 1
ATOM 1463 O O . PRO A 1 185 ? 5.433 -17.553 -4.817 1.00 92.81 185 PRO A O 1
ATOM 1466 N N . ASP A 1 186 ? 5.305 -17.443 -2.571 1.00 93.19 186 ASP A N 1
ATOM 1467 C CA . ASP A 1 186 ? 3.850 -17.266 -2.490 1.00 93.19 186 ASP A CA 1
ATOM 1468 C C . ASP A 1 186 ? 3.401 -15.920 -3.087 1.00 93.19 186 ASP A C 1
ATOM 1470 O O . ASP A 1 186 ? 2.358 -15.825 -3.737 1.00 93.19 186 ASP A O 1
ATOM 1474 N N . VAL A 1 187 ? 4.210 -14.875 -2.891 1.00 94.75 187 VAL A N 1
ATOM 1475 C CA . VAL A 1 187 ? 3.914 -13.498 -3.314 1.00 94.75 187 VAL A CA 1
ATOM 1476 C C . VAL A 1 187 ? 4.568 -13.181 -4.659 1.00 94.75 187 VAL A C 1
ATOM 1478 O O . VAL A 1 187 ? 3.961 -12.518 -5.512 1.00 94.75 187 VAL A O 1
ATOM 1481 N N . ASP A 1 188 ? 5.785 -13.677 -4.886 1.00 95.00 188 ASP A N 1
ATOM 1482 C CA . ASP A 1 188 ? 6.549 -13.386 -6.093 1.00 95.00 188 ASP A CA 1
ATOM 1483 C C . ASP A 1 188 ? 5.850 -13.885 -7.367 1.00 95.00 188 ASP A C 1
ATOM 1485 O O . ASP A 1 188 ? 5.112 -14.872 -7.372 1.00 95.00 188 ASP A O 1
ATOM 1489 N N . MET A 1 189 ? 6.050 -13.177 -8.474 1.00 92.69 189 MET A N 1
ATOM 1490 C CA . MET A 1 189 ? 5.434 -13.495 -9.755 1.00 92.69 189 MET A CA 1
ATOM 1491 C C . MET A 1 189 ? 6.501 -13.947 -10.744 1.00 92.69 189 MET A C 1
ATOM 1493 O O . MET A 1 189 ? 7.325 -13.164 -11.210 1.00 92.69 189 MET A O 1
ATOM 1497 N N . THR A 1 190 ? 6.421 -15.221 -11.113 1.00 89.69 190 THR A N 1
ATOM 1498 C CA . THR A 1 190 ? 7.279 -15.843 -12.119 1.00 89.69 190 THR A CA 1
ATOM 1499 C C . THR A 1 190 ? 6.536 -15.954 -13.448 1.00 89.69 190 THR A C 1
ATOM 1501 O O . THR A 1 190 ? 5.313 -15.807 -13.518 1.00 89.69 190 THR A O 1
ATOM 1504 N N . LEU A 1 191 ? 7.254 -16.298 -14.521 1.00 88.31 191 LEU A N 1
ATOM 1505 C CA . LEU A 1 191 ? 6.641 -16.597 -15.822 1.00 88.31 191 LEU A CA 1
ATOM 1506 C C . LEU A 1 191 ? 5.561 -17.689 -15.731 1.00 88.31 191 LEU A C 1
ATOM 1508 O O . LEU A 1 191 ? 4.596 -17.651 -16.488 1.00 88.31 191 LEU A O 1
ATOM 1512 N N . LYS A 1 192 ? 5.707 -18.631 -14.790 1.00 87.00 192 LYS A N 1
ATOM 1513 C CA . LYS A 1 192 ? 4.752 -19.724 -14.578 1.00 87.00 192 LYS A CA 1
ATOM 1514 C C . LYS A 1 192 ? 3.497 -19.279 -13.830 1.00 87.00 192 LYS A C 1
ATOM 1516 O O . LYS A 1 192 ? 2.418 -19.745 -14.168 1.00 87.00 192 LYS A O 1
ATOM 1521 N N . SER A 1 193 ? 3.623 -18.395 -12.835 1.00 88.19 193 SER A N 1
ATOM 1522 C CA . SER A 1 193 ? 2.484 -17.943 -12.020 1.00 88.19 193 SER A CA 1
ATOM 1523 C C . SER A 1 193 ? 1.735 -16.748 -12.611 1.00 88.19 193 SER A C 1
ATOM 1525 O O . SER A 1 193 ? 0.614 -16.470 -12.202 1.00 88.19 193 SER A O 1
ATOM 1527 N N . ARG A 1 194 ? 2.310 -16.052 -13.600 1.00 88.62 194 ARG A N 1
ATOM 1528 C CA . ARG A 1 194 ? 1.701 -14.869 -14.231 1.00 88.62 194 ARG A CA 1
ATOM 1529 C C . ARG A 1 194 ? 0.296 -15.098 -14.824 1.00 88.62 194 ARG A C 1
ATOM 1531 O O . ARG A 1 194 ? -0.547 -14.233 -14.600 1.00 88.62 194 ARG A O 1
ATOM 1538 N N . PRO A 1 195 ? -0.009 -16.203 -15.539 1.00 89.19 195 PRO A N 1
ATOM 1539 C CA . PRO A 1 195 ? -1.351 -16.434 -16.099 1.00 89.19 195 PRO A CA 1
ATOM 1540 C C . PRO A 1 195 ? -2.447 -16.612 -15.041 1.00 89.19 195 PRO A C 1
ATOM 1542 O O . PRO A 1 195 ? -3.629 -16.450 -15.330 1.00 89.19 195 PRO A O 1
ATOM 1545 N N . THR A 1 196 ? -2.047 -16.962 -13.821 1.00 90.81 196 THR A N 1
ATOM 1546 C CA . THR A 1 196 ? -2.920 -17.249 -12.685 1.00 90.81 196 THR A CA 1
ATOM 1547 C C . THR A 1 196 ? -2.706 -16.245 -11.551 1.00 90.81 196 THR A C 1
ATOM 1549 O O . THR A 1 196 ? -3.146 -16.474 -10.434 1.00 90.81 196 THR A O 1
ATOM 1552 N N . ALA A 1 197 ? -2.019 -15.125 -11.783 1.00 91.88 197 ALA A N 1
ATOM 1553 C CA . ALA A 1 197 ? -1.735 -14.166 -10.723 1.00 91.88 197 ALA A CA 1
ATOM 1554 C C . ALA A 1 197 ? -3.027 -13.495 -10.227 1.00 91.88 197 ALA A C 1
ATOM 1556 O O . ALA A 1 197 ? -3.883 -13.092 -11.016 1.00 91.88 197 ALA A O 1
ATOM 1557 N N . THR A 1 198 ? -3.165 -13.365 -8.907 1.00 94.25 198 THR A N 1
ATOM 1558 C CA . THR A 1 198 ? -4.284 -12.635 -8.303 1.00 94.25 198 THR A CA 1
ATOM 1559 C C . THR A 1 198 ? -4.151 -11.126 -8.555 1.00 94.25 198 THR A C 1
ATOM 1561 O O . THR A 1 198 ? -3.032 -10.631 -8.737 1.00 94.25 198 THR A O 1
ATOM 1564 N N . PRO A 1 199 ? -5.259 -10.357 -8.532 1.00 94.69 199 PRO A N 1
ATOM 1565 C CA . PRO A 1 199 ? -5.217 -8.914 -8.769 1.00 94.69 199 PRO A CA 1
ATOM 1566 C C . PRO A 1 199 ? -4.261 -8.167 -7.834 1.00 94.69 199 PRO A C 1
ATOM 1568 O O . PRO A 1 199 ? -3.472 -7.345 -8.291 1.00 94.69 199 PRO A O 1
ATOM 1571 N N . HIS A 1 200 ? -4.262 -8.484 -6.539 1.00 95.44 200 HIS A N 1
ATOM 1572 C CA . HIS A 1 200 ? -3.375 -7.847 -5.562 1.00 95.44 200 HIS A CA 1
ATOM 1573 C C . HIS A 1 200 ? -1.897 -8.182 -5.789 1.00 95.44 200 HIS A C 1
ATOM 1575 O O . HIS A 1 200 ? -1.055 -7.299 -5.649 1.00 95.44 200 HIS A O 1
ATOM 1581 N N . ARG A 1 201 ? -1.562 -9.406 -6.224 1.00 95.88 201 ARG A N 1
ATOM 1582 C CA . ARG A 1 201 ? -0.182 -9.746 -6.621 1.00 95.88 201 ARG A CA 1
ATOM 1583 C C . ARG A 1 201 ? 0.237 -8.967 -7.862 1.00 95.88 201 ARG A C 1
ATOM 1585 O O . ARG A 1 201 ? 1.329 -8.409 -7.891 1.00 95.88 201 ARG A O 1
ATOM 1592 N N . LEU A 1 202 ? -0.632 -8.883 -8.871 1.00 95.88 202 LEU A N 1
ATOM 1593 C CA . LEU A 1 202 ? -0.373 -8.072 -10.064 1.00 95.88 202 LEU A CA 1
ATOM 1594 C C . LEU A 1 202 ? -0.125 -6.604 -9.701 1.00 95.88 202 LEU A C 1
ATOM 1596 O O . LEU A 1 202 ? 0.832 -6.014 -10.198 1.00 95.88 202 LEU A O 1
ATOM 1600 N N . MET A 1 203 ? -0.944 -6.042 -8.809 1.00 96.44 203 MET A N 1
ATOM 1601 C CA . MET A 1 203 ? -0.798 -4.669 -8.325 1.00 96.44 203 MET A CA 1
ATOM 1602 C C . MET A 1 203 ? 0.513 -4.444 -7.574 1.00 96.44 203 MET A C 1
ATOM 1604 O O . MET A 1 203 ? 1.181 -3.452 -7.852 1.00 96.44 203 MET A O 1
ATOM 1608 N N . LEU A 1 204 ? 0.943 -5.374 -6.715 1.00 97.50 204 LEU A N 1
ATOM 1609 C CA . LEU A 1 204 ? 2.236 -5.280 -6.031 1.00 97.50 204 LEU A CA 1
ATOM 1610 C C . LEU A 1 204 ? 3.406 -5.175 -7.024 1.00 97.50 204 LEU A C 1
ATOM 1612 O O . LEU A 1 204 ? 4.241 -4.275 -6.924 1.00 97.50 204 LEU A O 1
ATOM 1616 N N . HIS A 1 205 ? 3.469 -6.078 -8.008 1.00 97.12 205 HIS A N 1
ATOM 1617 C CA . HIS A 1 205 ? 4.566 -6.077 -8.987 1.00 97.12 205 HIS A CA 1
ATOM 1618 C C . HIS A 1 205 ? 4.472 -4.895 -9.958 1.00 97.12 205 HIS A C 1
ATOM 1620 O O . HIS A 1 205 ? 5.502 -4.362 -10.368 1.00 97.12 205 HIS A O 1
ATOM 1626 N N . ALA A 1 206 ? 3.262 -4.455 -10.313 1.00 97.00 206 ALA A N 1
ATOM 1627 C CA . ALA A 1 206 ? 3.065 -3.238 -11.097 1.00 97.00 206 ALA A CA 1
ATOM 1628 C C . ALA A 1 206 ? 3.552 -1.995 -10.335 1.00 97.00 206 ALA A C 1
ATOM 1630 O O . ALA A 1 206 ? 4.250 -1.166 -10.919 1.00 97.00 206 ALA A O 1
ATOM 1631 N N . ALA A 1 207 ? 3.253 -1.901 -9.035 1.00 97.38 207 ALA A N 1
ATOM 1632 C CA . ALA A 1 207 ? 3.732 -0.828 -8.172 1.00 97.38 207 ALA A CA 1
ATOM 1633 C C . ALA A 1 207 ? 5.263 -0.815 -8.101 1.00 97.38 207 ALA A C 1
ATOM 1635 O O . ALA A 1 207 ? 5.857 0.234 -8.317 1.00 97.38 207 ALA A O 1
ATOM 1636 N N . TYR A 1 208 ? 5.916 -1.966 -7.909 1.00 97.88 208 TYR A N 1
ATOM 1637 C CA . TYR A 1 208 ? 7.383 -2.057 -7.926 1.00 97.88 208 TYR A CA 1
ATOM 1638 C C . TYR A 1 208 ? 7.993 -1.435 -9.193 1.00 97.88 208 TYR A C 1
ATOM 1640 O O . TYR A 1 208 ? 8.859 -0.563 -9.106 1.00 97.88 208 TYR A O 1
ATOM 1648 N N . TRP A 1 209 ? 7.506 -1.825 -10.375 1.00 97.00 209 TRP A N 1
ATOM 1649 C CA . TRP A 1 209 ? 8.024 -1.287 -11.636 1.00 97.00 209 TRP A CA 1
ATOM 1650 C C . TRP A 1 209 ? 7.684 0.188 -11.835 1.00 97.00 209 TRP A C 1
ATOM 1652 O O . TRP A 1 209 ? 8.506 0.940 -12.356 1.00 97.00 209 TRP A O 1
ATOM 1662 N N . TRP A 1 210 ? 6.501 0.621 -11.401 1.00 96.31 210 TRP A N 1
ATOM 1663 C CA . TRP A 1 210 ? 6.126 2.032 -11.413 1.00 96.31 210 TRP A CA 1
ATOM 1664 C C . TRP A 1 210 ? 7.086 2.878 -10.566 1.00 96.31 210 TRP A C 1
ATOM 1666 O O . TRP A 1 210 ? 7.603 3.884 -11.054 1.00 96.31 210 TRP A O 1
ATOM 1676 N N . LEU A 1 211 ? 7.405 2.435 -9.348 1.00 96.62 211 LEU A N 1
ATOM 1677 C CA . LEU A 1 211 ? 8.365 3.098 -8.462 1.00 96.62 211 LEU A CA 1
ATOM 1678 C C . LEU A 1 211 ? 9.775 3.114 -9.057 1.00 96.62 211 LEU A C 1
ATOM 1680 O O . LEU A 1 211 ? 10.449 4.142 -9.016 1.00 96.62 211 LEU A O 1
ATOM 1684 N N . PHE A 1 212 ? 10.196 2.011 -9.678 1.00 95.00 212 PHE A N 1
ATOM 1685 C CA . PHE A 1 212 ? 11.482 1.926 -10.369 1.00 95.00 212 PHE A CA 1
ATOM 1686 C C . PHE A 1 212 ? 11.593 2.959 -11.501 1.00 95.00 212 PHE A C 1
ATOM 1688 O O . PHE A 1 212 ? 12.610 3.643 -11.642 1.00 95.00 212 PHE A O 1
ATOM 1695 N N . VAL A 1 213 ? 10.529 3.115 -12.296 1.00 93.56 213 VAL A N 1
ATOM 1696 C CA . VAL A 1 213 ? 10.453 4.129 -13.359 1.00 93.56 213 VAL A CA 1
ATOM 1697 C C . VAL A 1 213 ? 10.473 5.542 -12.776 1.00 93.56 213 VAL A C 1
ATOM 1699 O O . VAL A 1 213 ? 11.197 6.396 -13.291 1.00 93.56 213 VAL A O 1
ATOM 1702 N N . LEU A 1 214 ? 9.712 5.795 -11.706 1.00 91.62 214 LEU A N 1
ATOM 1703 C CA . LEU A 1 214 ? 9.684 7.097 -11.035 1.00 91.62 214 LEU A CA 1
ATOM 1704 C C . LEU A 1 214 ? 11.065 7.501 -10.513 1.00 91.62 214 LEU A C 1
ATOM 1706 O O . LEU A 1 214 ? 11.505 8.621 -10.774 1.00 91.62 214 LEU A O 1
ATOM 1710 N N . LEU A 1 215 ? 11.767 6.576 -9.856 1.00 92.38 215 LEU A N 1
ATOM 1711 C CA . LEU A 1 215 ? 13.104 6.789 -9.306 1.00 92.38 215 LEU A CA 1
ATOM 1712 C C . LEU A 1 215 ? 14.119 7.216 -10.379 1.00 92.38 215 LEU A C 1
ATOM 1714 O O . LEU A 1 215 ? 14.918 8.123 -10.159 1.00 92.38 215 LEU A O 1
ATOM 1718 N N . HIS A 1 216 ? 14.059 6.598 -11.562 1.00 88.38 216 HIS A N 1
ATOM 1719 C CA . HIS A 1 216 ? 15.017 6.826 -12.650 1.00 88.38 216 HIS A CA 1
ATOM 1720 C C . HIS A 1 216 ? 14.605 7.921 -13.642 1.00 88.38 216 HIS A C 1
ATOM 1722 O O . HIS A 1 216 ? 15.402 8.308 -14.506 1.00 88.38 216 HIS A O 1
ATOM 1728 N N . ARG A 1 217 ? 13.391 8.473 -13.518 1.00 84.19 217 ARG A N 1
ATOM 1729 C CA . ARG A 1 217 ? 12.887 9.580 -14.349 1.00 84.19 217 ARG A CA 1
ATOM 1730 C C . ARG A 1 217 ? 13.876 10.756 -14.511 1.00 84.19 217 ARG A C 1
ATOM 1732 O O . ARG A 1 217 ? 13.989 11.244 -15.645 1.00 84.19 217 ARG A O 1
ATOM 1739 N N . PRO A 1 218 ? 14.629 11.190 -13.473 1.00 77.81 218 PRO A N 1
ATOM 1740 C CA . PRO A 1 218 ? 15.663 12.218 -13.604 1.00 77.81 218 PRO A CA 1
ATOM 1741 C C . PRO A 1 218 ? 16.677 11.979 -14.732 1.00 77.81 218 PRO A C 1
ATOM 1743 O O . PRO A 1 218 ? 17.016 12.912 -15.465 1.00 77.81 218 PRO A O 1
ATOM 1746 N N . PHE A 1 219 ? 17.152 10.745 -14.916 1.00 73.19 219 PHE A N 1
ATOM 1747 C CA . PHE A 1 219 ? 18.214 10.444 -15.883 1.00 73.19 219 PHE A CA 1
ATOM 1748 C C . PHE A 1 219 ? 17.763 10.620 -17.335 1.00 73.19 219 PHE A C 1
ATOM 1750 O O . PHE A 1 219 ? 18.551 11.046 -18.184 1.00 73.19 219 PHE A O 1
ATOM 1757 N N . TYR A 1 220 ? 16.486 10.361 -17.620 1.00 69.81 220 TYR A N 1
ATOM 1758 C CA . TYR A 1 220 ? 15.915 10.572 -18.950 1.00 69.81 220 TYR A CA 1
ATOM 1759 C C . TYR A 1 220 ? 15.837 12.063 -19.307 1.00 69.81 220 TYR A C 1
ATOM 1761 O O . TYR A 1 220 ? 16.155 12.444 -20.433 1.00 69.81 220 TYR A O 1
ATOM 1769 N N . HIS A 1 221 ? 15.497 12.924 -18.342 1.00 66.06 221 HIS A N 1
ATOM 1770 C CA . HIS A 1 221 ? 15.414 14.373 -18.569 1.00 66.06 221 HIS A CA 1
ATOM 1771 C C . HIS A 1 221 ? 16.801 15.020 -18.721 1.00 66.06 221 HIS A C 1
ATOM 1773 O O . HIS A 1 221 ? 16.971 15.927 -19.538 1.00 66.06 221 HIS A O 1
ATOM 1779 N N . ARG A 1 222 ? 17.818 14.527 -17.996 1.00 66.50 222 ARG A N 1
ATOM 1780 C CA . ARG A 1 222 ? 19.212 14.994 -18.138 1.00 66.50 222 ARG A CA 1
ATOM 1781 C C . ARG A 1 222 ? 19.758 14.771 -19.555 1.00 66.50 222 ARG A C 1
ATOM 1783 O O . ARG A 1 222 ? 20.391 15.669 -20.106 1.00 66.50 222 ARG A O 1
ATOM 1790 N N . LYS A 1 223 ? 19.488 13.609 -20.166 1.00 59.91 223 LYS A N 1
ATOM 1791 C CA . LYS A 1 223 ? 19.932 13.306 -21.542 1.00 59.91 223 LYS A CA 1
ATOM 1792 C C . LYS A 1 223 ? 19.326 14.252 -22.582 1.00 59.91 223 LYS A C 1
ATOM 1794 O O . LYS A 1 223 ? 20.033 14.661 -23.496 1.00 59.91 223 LYS A O 1
ATOM 1799 N N . LEU A 1 224 ? 18.055 14.628 -22.427 1.00 58.44 224 LEU A N 1
ATOM 1800 C CA . LEU A 1 224 ? 17.390 15.569 -23.337 1.00 58.44 224 LEU A CA 1
ATOM 1801 C C . LEU A 1 224 ? 18.013 16.971 -23.265 1.00 58.44 224 LEU A C 1
ATOM 1803 O O . LEU A 1 224 ? 18.296 17.550 -24.308 1.00 58.44 224 LEU A O 1
ATOM 1807 N N . ARG A 1 225 ? 18.323 17.474 -22.059 1.00 56.59 225 ARG A N 1
ATOM 1808 C CA . ARG A 1 225 ? 19.009 18.771 -21.883 1.00 56.59 225 ARG A CA 1
ATOM 1809 C C . ARG A 1 225 ? 20.410 18.804 -22.500 1.00 56.59 225 ARG A C 1
ATOM 1811 O O . ARG A 1 225 ? 20.769 19.785 -23.135 1.00 56.59 225 ARG A O 1
ATOM 1818 N N . HIS A 1 226 ? 21.190 17.731 -22.367 1.00 53.75 226 HIS A N 1
ATOM 1819 C CA . HIS A 1 226 ? 22.511 17.660 -23.007 1.00 53.75 226 HIS A CA 1
ATOM 1820 C C . HIS A 1 226 ? 22.458 17.473 -24.532 1.00 53.75 226 HIS A C 1
ATOM 1822 O O . HIS A 1 226 ? 23.451 17.740 -25.205 1.00 53.75 226 HIS A O 1
ATOM 1828 N N . SER A 1 227 ? 21.330 17.017 -25.087 1.00 54.09 227 SER A N 1
ATOM 1829 C CA . SER A 1 227 ? 21.153 16.871 -26.536 1.00 54.09 227 SER A CA 1
ATOM 1830 C C . SER A 1 227 ? 20.775 18.183 -27.230 1.00 54.09 227 SER A C 1
ATOM 1832 O O . SER A 1 227 ? 21.081 18.325 -28.410 1.00 54.09 227 SER A O 1
ATOM 1834 N N . SER A 1 228 ? 20.122 19.123 -26.536 1.00 51.62 228 SER A N 1
ATOM 1835 C CA . SER A 1 228 ? 19.748 20.433 -27.093 1.00 51.62 228 SER A CA 1
ATOM 1836 C C . SER A 1 228 ? 20.900 21.445 -27.129 1.00 51.62 228 SER A C 1
ATOM 1838 O O . SER A 1 228 ? 20.849 22.374 -27.919 1.00 51.62 228 SER A O 1
ATOM 1840 N N . ASP A 1 229 ? 21.966 21.237 -26.349 1.00 51.22 229 ASP A N 1
ATOM 1841 C CA . ASP A 1 229 ? 23.182 22.078 -26.363 1.00 51.22 229 ASP A CA 1
ATOM 1842 C C . ASP A 1 229 ? 24.172 21.713 -27.491 1.00 51.22 229 ASP A C 1
ATOM 1844 O O . ASP A 1 229 ? 25.311 22.177 -27.517 1.00 51.22 229 ASP A O 1
ATOM 1848 N N . ARG A 1 230 ? 23.764 20.856 -28.436 1.00 50.09 230 ARG A N 1
ATOM 1849 C CA . ARG A 1 230 ? 24.552 20.495 -29.626 1.00 50.09 230 ARG A CA 1
ATOM 1850 C C . ARG A 1 230 ? 23.860 20.909 -30.926 1.00 50.09 230 ARG A C 1
ATOM 1852 O O . ARG A 1 230 ? 23.877 20.149 -31.893 1.00 50.09 230 ARG A O 1
ATOM 1859 N N . GLU A 1 231 ? 23.286 22.110 -30.982 1.00 44.91 231 GLU A N 1
ATOM 1860 C CA . GLU A 1 231 ? 23.184 22.790 -32.278 1.00 44.91 231 GLU A CA 1
ATOM 1861 C C . GLU A 1 231 ? 24.605 23.141 -32.722 1.00 44.91 231 GLU A C 1
ATOM 1863 O O . GLU A 1 231 ? 25.267 24.036 -32.203 1.00 44.91 231 GLU A O 1
ATOM 1868 N N . ILE A 1 232 ? 25.114 22.310 -33.625 1.00 53.12 232 ILE A N 1
ATOM 1869 C CA . ILE A 1 232 ? 26.408 22.475 -34.259 1.00 53.12 232 ILE A CA 1
ATOM 1870 C C . ILE A 1 232 ? 26.314 23.730 -35.123 1.00 53.12 232 ILE A C 1
ATOM 1872 O O . ILE A 1 232 ? 25.655 23.721 -36.163 1.00 53.12 232 ILE A O 1
ATOM 1876 N N . ASP A 1 233 ? 26.975 24.798 -34.684 1.00 43.94 233 ASP A N 1
ATOM 1877 C CA . ASP A 1 233 ? 27.164 26.004 -35.478 1.00 43.94 233 ASP A CA 1
ATOM 1878 C C . ASP A 1 233 ? 28.056 25.664 -36.683 1.00 43.94 233 ASP A C 1
ATOM 1880 O O . ASP A 1 233 ? 29.286 25.604 -36.613 1.00 43.94 233 ASP A O 1
ATOM 1884 N N . HIS A 1 234 ? 27.413 25.324 -37.797 1.00 52.81 234 HIS A N 1
ATOM 1885 C CA . HIS A 1 234 ? 28.061 25.133 -39.084 1.00 52.81 234 HIS A CA 1
ATOM 1886 C C . HIS A 1 234 ? 28.177 26.473 -39.817 1.00 52.81 234 HIS A C 1
ATOM 1888 O O . HIS A 1 234 ? 27.659 26.617 -40.924 1.00 52.81 234 HIS A O 1
ATOM 1894 N N . VAL A 1 235 ? 28.914 27.434 -39.261 1.00 40.16 235 VAL A N 1
ATOM 1895 C CA . VAL A 1 235 ? 29.481 28.506 -40.088 1.00 40.16 235 VAL A CA 1
ATOM 1896 C C . VAL A 1 235 ? 30.834 28.027 -40.605 1.00 40.16 235 VAL A C 1
ATOM 1898 O O . VAL A 1 235 ? 31.854 28.047 -39.921 1.00 40.16 235 VAL A O 1
ATOM 1901 N N . LYS A 1 236 ? 30.808 27.514 -41.838 1.00 42.28 236 LYS A N 1
ATOM 1902 C CA . LYS A 1 236 ? 31.998 27.353 -42.672 1.00 42.28 236 LYS A CA 1
ATOM 1903 C C . LYS A 1 236 ? 32.361 28.701 -43.308 1.00 42.28 236 LYS A C 1
ATOM 1905 O O . LYS A 1 236 ? 31.491 29.330 -43.905 1.00 42.28 236 LYS A O 1
ATOM 1910 N N . VAL A 1 237 ? 33.678 28.940 -43.316 1.00 39.19 237 VAL A N 1
ATOM 1911 C CA . VAL A 1 237 ? 34.494 29.959 -44.017 1.00 39.19 237 VAL A CA 1
ATOM 1912 C C . VAL A 1 237 ? 34.650 31.288 -43.291 1.00 39.19 237 VAL A C 1
ATOM 1914 O O . VAL A 1 237 ? 33.673 32.056 -43.211 1.00 39.19 237 VAL A O 1
#

InterPro domains:
  IPR007219 Xylanolytic transcriptional activator, regulatory domain [PF04082] (8-180)
  IPR007219 Xylanolytic transcriptional activator, regulatory domain [SM00906] (33-112)
  IPR051615 Transcriptional Regulatory Elements [PTHR31313] (2-225)

Organism: NCBI:txid68775